Protein AF-A0A7J2PUK4-F1 (afdb_monomer)

Solvent-accessible surface area (backbone atoms only — not comparable to full-atom values): 14453 Å² total; per-residue (Å²): 102,68,70,44,42,64,64,21,44,58,53,43,27,75,61,63,34,55,72,55,39,51,55,52,52,52,50,36,51,52,27,45,72,55,28,40,71,88,51,31,79,62,49,53,57,46,55,35,49,49,49,34,56,50,41,76,60,46,87,86,53,55,51,68,40,54,50,39,31,51,51,44,52,31,50,52,34,53,15,42,47,73,45,69,88,52,57,72,65,60,50,26,50,50,38,21,60,65,47,75,65,76,25,57,44,73,66,48,44,50,53,58,54,36,53,34,12,69,70,71,52,70,89,80,82,60,94,33,44,66,47,51,51,32,73,76,52,44,90,66,72,79,75,68,76,67,44,75,45,49,49,28,40,55,54,19,30,59,49,39,22,77,71,67,33,61,67,56,22,51,52,51,44,51,51,40,54,56,25,58,74,48,30,24,77,67,44,34,71,61,50,53,58,48,54,27,52,48,47,30,54,55,38,72,42,56,89,81,47,56,65,69,58,52,52,53,40,62,59,51,49,36,63,54,35,55,66,44,32,64,60,84,89,48,42,58,69,58,49,17,53,51,41,20,64,76,47,76,66,75,27,71,36,68,64,48,47,49,31,45,74,62,70,63,50,83,127

Secondary structure (DSSP, 8-state):
-HHHHHHHHHHHHHHH-HHHHHHHHHHHHHHHHHS-HHHHHHHHHHHHHHHHHHTTTGGGS-HHHHHHHHHHHHHHHHHGGGGGG--HHHHHHHHHHHTTTS--SHHHHHHHHHHHHHTT-------SHHHHHHHHH----------HHHHHHHHHHHHHHHHH-HHHHHHHHHHHHHHHHTS-HHHHHHHHHHHHHHHHHHHH-TTTS-HHHHHHHHHHHHHHHHHTS--TT--HHHHHHHHHHHTTTS--SHHHHHHHHHT-S--

Foldseek 3Di:
DVVLLVQLLVLLCVAQNDVLSVVLSVLLVVLLVLAPPQCNVPCVVLLSVVSSVVSVVCPPPHNQLVVLLSVLSSVLSNQRNQCNPPHQCRVQVVQCVLAVNQGRHSSSLSVQSSVCSNVVNHDDDDPHNVSSSCSRRNPPPPPPPCDPLNVLLVLLLVLLCVLVHNVVSVVLSVLLVVLLVLAAPLCNVVCSVPVSVVSSVLSVCPVVDHSVLSVLLSVQSNVLSVVRSPPPPDHQCRVQVVCCVVVVNLGRGSVCVSCVSSVNNDD

Mean predicted aligned error: 14.96 Å

Sequence (267 aa):
MEVFLKRAERPFKAKIGEAKTQSTFDNIRKATNEIPAKFRRTIGSEIPRYLFTFSQEIDSLSPEIIEGVLDHILIFAESLKDLLNKDRNQVSQLLTKRSDNKVRSLSDLLNFFVEKAKNQDFLKNPGSFENLLTYLFGDKTEIHQLTEVELFIKRAEKNFSQIYGEVKSREYSENIKKALSGVDPNLQDYINSEIPKYLFTLSQNVENLSNDTIERRTINIIPFLRAISNVDGKNKEEINQIIIKRSENKLFNLIDLFNAFLGDAKE

Radius of gyration: 26.92 Å; Cα contacts (8 Å, |Δi|>4): 267; chains: 1; bounding box: 63×32×75 Å

Structure (mmCIF, N/CA/C/O backbone):
data_AF-A0A7J2PUK4-F1
#
_entry.id   AF-A0A7J2PUK4-F1
#
loop_
_atom_site.group_PDB
_atom_site.id
_atom_site.type_symbol
_atom_site.label_atom_id
_atom_site.label_alt_id
_atom_site.label_comp_id
_atom_site.label_asym_id
_atom_site.label_entity_id
_atom_site.label_seq_id
_atom_site.pdbx_PDB_ins_code
_atom_site.Cartn_x
_atom_site.Cartn_y
_atom_site.Cartn_z
_atom_site.occupancy
_atom_site.B_iso_or_equiv
_atom_site.auth_seq_id
_atom_site.auth_comp_id
_atom_site.auth_asym_id
_atom_site.auth_atom_id
_atom_site.pdbx_PDB_model_num
ATOM 1 N N . MET A 1 1 ? -8.444 16.817 23.389 1.00 55.34 1 MET A N 1
ATOM 2 C CA . MET A 1 1 ? -8.210 15.386 23.678 1.00 55.34 1 MET A CA 1
ATOM 3 C C . MET A 1 1 ? -8.681 15.034 25.089 1.00 55.34 1 MET A C 1
ATOM 5 O O . MET A 1 1 ? -9.632 14.277 25.208 1.00 55.34 1 MET A O 1
ATOM 9 N N . GLU A 1 2 ? -8.126 15.649 26.141 1.00 56.25 2 GLU A N 1
ATOM 10 C CA . GLU A 1 2 ? -8.485 15.328 27.539 1.00 56.25 2 GLU A CA 1
ATOM 11 C C . GLU A 1 2 ? -9.945 15.603 27.928 1.00 56.25 2 GLU A C 1
ATOM 13 O O . GLU A 1 2 ? -10.537 14.806 28.645 1.00 56.25 2 GLU A O 1
ATOM 18 N N . VAL A 1 3 ? -10.552 16.698 27.452 1.00 59.66 3 VAL A N 1
ATOM 19 C CA . VAL A 1 3 ? -11.927 17.069 27.850 1.00 59.66 3 VAL A CA 1
ATOM 20 C C . VAL A 1 3 ? -12.972 16.071 27.334 1.00 59.66 3 VAL A C 1
ATOM 22 O O . VAL A 1 3 ? -13.910 15.746 28.057 1.00 59.66 3 VAL A O 1
ATOM 25 N N . PHE A 1 4 ? -12.801 15.554 26.112 1.00 57.78 4 PHE A N 1
ATOM 26 C CA . PHE A 1 4 ? -13.709 14.556 25.533 1.00 57.78 4 PHE A CA 1
ATOM 27 C C . PHE A 1 4 ? -13.567 13.195 26.219 1.00 57.78 4 PHE A C 1
ATOM 29 O O . PHE A 1 4 ? -14.577 12.589 26.557 1.00 57.78 4 PHE A O 1
ATOM 36 N N . LEU A 1 5 ? -12.333 12.767 26.515 1.00 62.56 5 LEU A N 1
ATOM 37 C CA . LEU A 1 5 ? -12.078 11.518 27.241 1.00 62.56 5 LEU A CA 1
ATOM 38 C C . LEU A 1 5 ? -12.634 11.570 28.671 1.00 62.56 5 LEU A C 1
ATOM 40 O O . LEU A 1 5 ? -13.394 10.688 29.050 1.00 62.56 5 LEU A O 1
ATOM 44 N N . LYS A 1 6 ? -12.373 12.650 29.424 1.00 66.31 6 LYS A N 1
ATOM 45 C CA . LYS A 1 6 ? -12.898 12.810 30.794 1.00 66.31 6 LYS A CA 1
ATOM 46 C C . LYS A 1 6 ? -14.428 12.815 30.855 1.00 66.31 6 LYS A C 1
ATOM 48 O O . LYS A 1 6 ? -15.003 12.322 31.819 1.00 66.31 6 LYS A O 1
ATOM 53 N N . ARG A 1 7 ? -15.101 13.383 29.846 1.00 67.56 7 ARG A N 1
ATOM 54 C CA . ARG A 1 7 ? -16.574 13.368 29.764 1.00 67.56 7 ARG A CA 1
ATOM 55 C C . ARG A 1 7 ? -17.121 11.997 29.371 1.00 67.56 7 ARG A C 1
ATOM 57 O O . ARG A 1 7 ? -18.183 11.627 29.860 1.00 67.56 7 ARG A O 1
ATOM 64 N N . ALA A 1 8 ? -16.396 11.260 28.532 1.00 74.38 8 ALA A N 1
ATOM 65 C CA . ALA A 1 8 ? -16.773 9.919 28.105 1.00 74.38 8 ALA A CA 1
ATOM 66 C C . ALA A 1 8 ? -16.649 8.883 29.234 1.00 74.38 8 ALA A C 1
ATOM 68 O O . ALA A 1 8 ? -17.452 7.963 29.289 1.00 74.38 8 ALA A O 1
ATOM 69 N N . GLU A 1 9 ? -15.691 9.039 30.158 1.00 81.19 9 GLU A N 1
ATOM 70 C CA . GLU A 1 9 ? -15.398 8.049 31.210 1.00 81.19 9 GLU A CA 1
ATOM 71 C C . GLU A 1 9 ? -16.583 7.740 32.135 1.00 81.19 9 GLU A C 1
ATOM 73 O O . GLU A 1 9 ? -16.743 6.595 32.547 1.00 81.19 9 GLU A O 1
ATOM 78 N N . ARG A 1 10 ? -17.422 8.725 32.480 1.00 85.38 10 ARG A N 1
ATOM 79 C CA . ARG A 1 10 ? -18.484 8.541 33.487 1.00 85.38 10 ARG A CA 1
ATOM 80 C C . ARG A 1 10 ? -19.486 7.433 33.105 1.00 85.38 10 ARG A C 1
ATOM 82 O O . ARG A 1 10 ? -19.715 6.568 33.951 1.00 85.38 10 ARG A O 1
ATOM 89 N N . PRO A 1 11 ? -20.048 7.414 31.881 1.00 88.44 11 PRO A N 1
ATOM 90 C CA . PRO A 1 11 ? -20.840 6.285 31.398 1.00 88.44 11 PRO A CA 1
ATOM 91 C C . PRO A 1 11 ? -20.122 4.930 31.518 1.00 88.44 11 PRO A C 1
ATOM 93 O O . PRO A 1 11 ? -20.696 3.979 32.045 1.00 88.44 11 PRO A O 1
ATOM 96 N N . PHE A 1 12 ? -18.854 4.830 31.101 1.00 91.62 12 PHE A N 1
ATOM 97 C CA . PHE A 1 12 ? -18.106 3.567 31.183 1.00 91.62 12 PHE A CA 1
ATOM 98 C C . PHE A 1 12 ? -17.903 3.114 32.633 1.00 91.62 12 PHE A C 1
ATOM 100 O O . PHE A 1 12 ? -18.182 1.960 32.952 1.00 91.62 12 PHE A O 1
ATOM 107 N N . LYS A 1 13 ? -17.531 4.028 33.541 1.00 91.25 13 LYS A N 1
ATOM 108 C CA . LYS A 1 13 ? -17.364 3.722 34.973 1.00 91.25 13 LYS A CA 1
ATOM 109 C C . LYS A 1 13 ? -18.627 3.113 35.579 1.00 91.25 13 LYS A C 1
ATOM 111 O O . LYS A 1 13 ? -18.525 2.192 36.384 1.00 91.25 13 LYS A O 1
ATOM 116 N N . ALA A 1 14 ? -19.799 3.605 35.179 1.00 88.62 14 ALA A N 1
ATOM 117 C CA . ALA A 1 14 ? -21.080 3.087 35.648 1.00 88.62 14 ALA A CA 1
ATOM 118 C C . ALA A 1 14 ? -21.393 1.676 35.117 1.00 88.62 14 ALA A C 1
ATOM 120 O O . ALA A 1 14 ? -22.065 0.909 35.801 1.00 88.62 14 ALA A O 1
ATOM 121 N N . LYS A 1 15 ? -20.914 1.331 33.916 1.00 91.56 15 LYS A N 1
ATOM 122 C CA . LYS A 1 15 ? -21.232 0.066 33.236 1.00 91.56 15 LYS A CA 1
ATOM 123 C C . LYS A 1 15 ? -20.239 -1.062 33.504 1.00 91.56 15 LYS A C 1
ATOM 125 O O . LYS A 1 15 ? -20.663 -2.196 33.687 1.00 91.56 15 LYS A O 1
ATOM 130 N N . ILE A 1 16 ? -18.942 -0.758 33.513 1.00 90.69 16 ILE A N 1
ATOM 131 C CA . ILE A 1 16 ? -17.859 -1.759 33.590 1.00 90.69 16 ILE A CA 1
ATOM 132 C C . ILE A 1 16 ? -16.952 -1.563 34.817 1.00 90.69 16 ILE A C 1
ATOM 134 O O . ILE A 1 16 ? -15.952 -2.259 34.987 1.00 90.69 16 ILE A O 1
ATOM 138 N N . GLY A 1 17 ? -17.295 -0.609 35.687 1.00 91.81 17 GLY A N 1
ATOM 139 C CA . GLY A 1 17 ? -16.567 -0.308 36.917 1.00 91.81 17 GLY A CA 1
ATOM 140 C C . GLY A 1 17 ? -15.424 0.694 36.738 1.00 91.81 17 GLY A C 1
ATOM 141 O O . GLY A 1 17 ? -14.829 0.847 35.667 1.00 91.81 17 GLY A O 1
ATOM 142 N N . GLU A 1 18 ? -15.101 1.396 37.826 1.00 89.94 18 GLU A N 1
ATOM 143 C CA . GLU A 1 18 ? -14.130 2.494 37.822 1.00 89.94 18 GLU A CA 1
ATOM 144 C C . GLU A 1 18 ? -12.699 2.037 37.531 1.00 89.94 18 GLU A C 1
ATOM 146 O O . GLU A 1 18 ? -12.073 2.554 36.606 1.00 89.94 18 GLU A O 1
ATOM 151 N N . ALA A 1 19 ? -12.203 1.038 38.269 1.00 90.31 19 ALA A N 1
ATOM 152 C CA . ALA A 1 19 ? -10.831 0.553 38.127 1.00 90.31 19 ALA A CA 1
ATOM 153 C C . ALA A 1 19 ? -10.533 0.069 36.697 1.00 90.31 19 ALA A C 1
ATOM 155 O O . ALA A 1 19 ? -9.495 0.401 36.120 1.00 90.31 19 ALA A O 1
ATOM 156 N N . LYS A 1 20 ? -11.477 -0.668 36.100 1.00 90.31 20 LYS A N 1
ATOM 157 C CA . LYS A 1 20 ? -11.341 -1.213 34.747 1.00 90.31 20 LYS A CA 1
ATOM 158 C C . LYS A 1 20 ? -11.410 -0.125 33.683 1.00 90.31 20 LYS A C 1
ATOM 160 O O . LYS A 1 20 ? -10.562 -0.094 32.791 1.00 90.31 20 LYS A O 1
ATOM 165 N N . THR A 1 21 ? -12.357 0.807 33.814 1.00 91.44 21 THR A N 1
ATOM 166 C CA . THR A 1 21 ? -12.452 1.971 32.921 1.00 91.44 21 THR A CA 1
ATOM 167 C C . THR A 1 21 ? -11.146 2.755 32.922 1.00 91.44 21 THR A C 1
ATOM 169 O O . THR A 1 21 ? -10.600 3.043 31.861 1.00 91.44 21 THR A O 1
ATOM 172 N N . GLN A 1 22 ? -10.617 3.059 34.108 1.00 89.50 22 GLN A N 1
ATOM 173 C CA . GLN A 1 22 ? -9.426 3.886 34.243 1.00 89.50 22 GLN A CA 1
ATOM 174 C C . GLN A 1 22 ? -8.188 3.208 33.649 1.00 89.50 22 GLN A C 1
ATOM 176 O O . GLN A 1 22 ? -7.509 3.809 32.821 1.00 89.50 22 GLN A O 1
ATOM 181 N N . SER A 1 23 ? -7.964 1.929 33.970 1.00 92.44 23 SER A N 1
ATOM 182 C CA . SER A 1 23 ? -6.867 1.154 33.379 1.00 92.44 23 SER A CA 1
ATOM 183 C C . SER A 1 23 ? -6.955 1.100 31.849 1.00 92.44 23 SER A C 1
ATOM 185 O O . SER A 1 23 ? -5.956 1.321 31.164 1.00 92.44 23 SER A O 1
ATOM 187 N N . THR A 1 24 ? -8.151 0.874 31.300 1.00 90.94 24 THR A N 1
ATOM 188 C CA . THR A 1 24 ? -8.351 0.766 29.848 1.00 90.94 24 THR A CA 1
ATOM 189 C C . THR A 1 24 ? -8.126 2.106 29.144 1.00 90.94 24 THR A C 1
ATOM 191 O O . THR A 1 24 ? -7.433 2.172 28.129 1.00 90.94 24 THR A O 1
ATOM 194 N N . PHE A 1 25 ? -8.648 3.201 29.701 1.00 91.62 25 PHE A N 1
ATOM 195 C CA . PHE A 1 25 ? -8.464 4.546 29.148 1.00 91.62 25 PHE A CA 1
ATOM 196 C C . PHE A 1 25 ? -7.004 5.004 29.206 1.00 91.62 25 PHE A C 1
ATOM 198 O O . PHE A 1 25 ? -6.525 5.638 28.260 1.00 91.62 25 PHE A O 1
ATOM 205 N N . ASP A 1 26 ? -6.280 4.671 30.275 1.00 91.56 26 ASP A N 1
ATOM 206 C CA . ASP A 1 26 ? -4.853 4.970 30.387 1.00 91.56 26 ASP A CA 1
ATOM 207 C C . ASP A 1 26 ? -4.033 4.193 29.345 1.00 91.56 26 ASP A C 1
ATOM 209 O O . ASP A 1 26 ? -3.168 4.781 28.688 1.00 91.56 26 ASP A O 1
ATOM 213 N N . ASN A 1 27 ? -4.368 2.921 29.101 1.00 92.88 27 ASN A N 1
ATOM 214 C CA . ASN A 1 27 ? -3.750 2.120 28.041 1.00 92.88 27 ASN A CA 1
ATOM 215 C C . ASN A 1 27 ? -4.027 2.705 26.648 1.00 92.88 27 ASN A C 1
ATOM 217 O O . ASN A 1 27 ? -3.092 2.900 25.870 1.00 92.88 27 ASN A O 1
ATOM 221 N N . ILE A 1 28 ? -5.276 3.081 26.348 1.00 91.94 28 ILE A N 1
ATOM 222 C CA . ILE A 1 28 ? -5.636 3.718 25.069 1.00 91.94 28 ILE A CA 1
ATOM 223 C C . ILE A 1 28 ? -4.875 5.037 24.891 1.00 91.94 28 ILE A C 1
ATOM 225 O O . ILE A 1 28 ? -4.367 5.328 23.803 1.00 91.94 28 ILE A O 1
ATOM 229 N N . ARG A 1 29 ? -4.756 5.845 25.953 1.00 89.94 29 ARG A N 1
ATOM 230 C CA . ARG A 1 29 ? -4.007 7.109 25.921 1.00 89.94 29 ARG A CA 1
ATOM 231 C C . ARG A 1 29 ? -2.528 6.861 25.632 1.00 89.94 29 ARG A C 1
ATOM 233 O O . ARG A 1 29 ? -1.954 7.555 24.791 1.00 89.94 29 ARG A O 1
ATOM 240 N N . LYS A 1 30 ? -1.926 5.869 26.292 1.00 91.50 30 LYS A N 1
ATOM 241 C CA . LYS A 1 30 ? -0.536 5.465 26.061 1.00 91.50 30 LYS A CA 1
ATOM 242 C C . LYS A 1 30 ? -0.328 5.010 24.614 1.00 91.50 30 LYS A C 1
ATOM 244 O O . LYS A 1 30 ? 0.511 5.588 23.931 1.00 91.50 30 LYS A O 1
ATOM 249 N N . ALA A 1 31 ? -1.150 4.090 24.114 1.00 91.25 31 ALA A N 1
ATOM 250 C CA . ALA A 1 31 ? -1.074 3.601 22.738 1.00 91.25 31 ALA A CA 1
ATOM 251 C C . ALA A 1 31 ? -1.247 4.734 21.709 1.00 91.25 31 ALA A C 1
ATOM 253 O O . ALA A 1 31 ? -0.474 4.858 20.762 1.00 91.25 31 ALA A O 1
ATOM 254 N N . THR A 1 32 ? -2.190 5.653 21.940 1.00 90.56 32 THR A N 1
ATOM 255 C CA . THR A 1 32 ? -2.397 6.831 21.076 1.00 90.56 32 THR A CA 1
ATOM 256 C C . THR A 1 32 ? -1.159 7.741 21.030 1.00 90.56 32 THR A C 1
ATOM 258 O O . THR A 1 32 ? -0.833 8.321 19.988 1.00 90.56 32 THR A O 1
ATOM 261 N N . ASN A 1 33 ? -0.430 7.843 22.146 1.00 89.69 33 ASN A N 1
ATOM 262 C CA . ASN A 1 33 ? 0.829 8.581 22.249 1.00 89.69 33 ASN A CA 1
ATOM 263 C C . ASN A 1 33 ? 2.032 7.858 21.626 1.00 89.69 33 ASN A C 1
ATOM 265 O O . ASN A 1 33 ? 3.083 8.482 21.480 1.00 89.69 33 ASN A O 1
ATOM 269 N N . GLU A 1 34 ? 1.895 6.600 21.218 1.00 90.56 34 GLU A N 1
ATOM 270 C CA . GLU A 1 34 ? 2.919 5.839 20.490 1.00 90.56 34 GLU A CA 1
ATOM 271 C C . GLU A 1 34 ? 2.694 5.888 18.966 1.00 90.56 34 GLU A C 1
ATOM 273 O O . GLU A 1 34 ? 3.616 5.637 18.192 1.00 90.56 34 GLU A O 1
ATOM 278 N N . ILE A 1 35 ? 1.512 6.323 18.506 1.00 91.31 35 ILE A N 1
ATOM 279 C CA . ILE A 1 35 ? 1.201 6.479 17.074 1.00 91.31 35 ILE A CA 1
ATOM 280 C C . ILE A 1 35 ? 2.191 7.457 16.413 1.00 91.31 35 ILE A C 1
ATOM 282 O O . ILE A 1 35 ? 2.350 8.581 16.917 1.00 91.31 35 ILE A O 1
ATOM 286 N N . PRO A 1 36 ? 2.786 7.124 15.246 1.00 89.88 36 PRO A N 1
ATOM 287 C CA . PRO A 1 36 ? 3.681 8.027 14.528 1.00 89.88 36 PRO A CA 1
ATOM 288 C C . PRO A 1 36 ? 3.035 9.393 14.251 1.00 89.88 36 PRO A C 1
ATOM 290 O O . PRO A 1 36 ? 1.869 9.482 13.852 1.00 89.88 36 PRO A O 1
ATOM 293 N N . ALA A 1 37 ? 3.799 10.480 14.409 1.00 87.88 37 ALA A N 1
ATOM 294 C CA . ALA A 1 37 ? 3.281 11.856 14.379 1.00 87.88 37 ALA A CA 1
ATOM 295 C C . ALA A 1 37 ? 2.451 12.188 13.120 1.00 87.88 37 ALA A C 1
ATOM 297 O O . ALA A 1 37 ? 1.428 12.876 13.197 1.00 87.88 37 ALA A O 1
ATOM 298 N N . LYS A 1 38 ? 2.851 11.643 11.962 1.00 85.94 38 LYS A N 1
ATOM 299 C CA . LYS A 1 38 ? 2.139 11.782 10.681 1.00 85.94 38 LYS A CA 1
ATOM 300 C C . LYS A 1 38 ? 0.712 11.228 10.711 1.00 85.94 38 LYS A C 1
ATOM 302 O O . LYS A 1 38 ? -0.147 11.794 10.040 1.00 85.94 38 LYS A O 1
ATOM 307 N N . PHE A 1 39 ? 0.422 10.198 11.500 1.00 87.50 39 PHE A N 1
ATOM 308 C CA . PHE A 1 39 ? -0.925 9.633 11.646 1.00 87.50 39 PHE A CA 1
ATOM 309 C C . PHE A 1 39 ? -1.658 10.191 12.864 1.00 87.50 39 PHE A C 1
ATOM 311 O O . PHE A 1 39 ? -2.871 10.381 12.807 1.00 87.50 39 PHE A O 1
ATOM 318 N N . ARG A 1 40 ? -0.929 10.560 13.927 1.00 84.81 40 ARG A N 1
ATOM 319 C CA . ARG A 1 40 ? -1.509 11.144 15.147 1.00 84.81 40 ARG A CA 1
ATOM 320 C C . ARG A 1 40 ? -2.295 12.428 14.881 1.00 84.81 40 ARG A C 1
ATOM 322 O O . ARG A 1 40 ? -3.329 12.636 15.500 1.00 84.81 40 ARG A O 1
ATOM 329 N N . ARG A 1 41 ? -1.860 13.258 13.924 1.00 78.00 41 ARG A N 1
ATOM 330 C CA . ARG A 1 41 ? -2.612 14.459 13.503 1.00 78.00 41 ARG A CA 1
ATOM 331 C C . ARG A 1 41 ? -4.017 14.150 12.972 1.00 78.00 41 ARG A C 1
ATOM 333 O O . ARG A 1 41 ? -4.860 15.033 13.001 1.00 78.00 41 ARG A O 1
ATOM 340 N N . THR A 1 42 ? -4.236 12.941 12.461 1.00 78.38 42 THR A N 1
ATOM 341 C CA . THR A 1 42 ? -5.521 12.512 11.899 1.00 78.38 42 THR A CA 1
ATOM 342 C C . THR A 1 42 ? -6.292 11.683 12.921 1.00 78.38 42 THR A C 1
ATOM 344 O O . THR A 1 42 ? -7.396 12.038 13.298 1.00 78.38 42 THR A O 1
ATOM 347 N N . ILE A 1 43 ? -5.687 10.608 13.431 1.00 84.56 43 ILE A N 1
ATOM 348 C CA . ILE A 1 43 ? -6.361 9.629 14.297 1.00 84.56 43 ILE A CA 1
ATOM 349 C C . ILE A 1 43 ? -6.371 10.007 15.775 1.00 84.56 43 ILE A C 1
ATOM 351 O O . ILE A 1 43 ? -7.260 9.585 16.512 1.00 84.56 43 ILE A O 1
ATOM 355 N N . GLY A 1 44 ? -5.440 10.853 16.216 1.00 76.50 44 GLY A N 1
ATOM 356 C CA . GLY A 1 44 ? -5.339 11.245 17.620 1.00 76.50 44 GLY A CA 1
ATOM 357 C C . GLY A 1 44 ? -6.573 11.987 18.139 1.00 76.50 44 GLY A C 1
ATOM 358 O O . GLY A 1 44 ? -6.851 11.932 19.332 1.00 76.50 44 GLY A O 1
ATOM 359 N N . SER A 1 45 ? -7.333 12.663 17.272 1.00 82.62 45 SER A N 1
ATOM 360 C CA . SER A 1 45 ? -8.624 13.273 17.625 1.00 82.62 45 SER A CA 1
ATOM 361 C C . SER A 1 45 ? -9.822 12.353 17.396 1.00 82.62 45 SER A C 1
ATOM 363 O O . SER A 1 45 ? -10.828 12.511 18.085 1.00 82.62 45 SER A O 1
ATOM 365 N N . GLU A 1 46 ? -9.719 11.396 16.474 1.00 87.12 46 GLU A N 1
ATOM 366 C CA . GLU A 1 46 ? -10.819 10.498 16.102 1.00 87.12 46 GLU A CA 1
ATOM 367 C C . GLU A 1 46 ? -11.098 9.454 17.183 1.00 87.12 46 GLU A C 1
ATOM 369 O O . GLU A 1 46 ? -12.256 9.256 17.532 1.00 87.12 46 GLU A O 1
ATOM 374 N N . ILE A 1 47 ? -10.066 8.865 17.801 1.00 90.62 47 ILE A N 1
ATOM 375 C CA . ILE A 1 47 ? -10.250 7.902 18.904 1.00 90.62 47 ILE A CA 1
ATOM 376 C C . ILE A 1 47 ? -11.026 8.533 20.085 1.00 90.62 47 ILE A C 1
ATOM 378 O O . ILE A 1 47 ? -12.061 7.992 20.478 1.00 90.62 47 ILE A O 1
ATOM 382 N N . PRO A 1 48 ? -10.619 9.698 20.636 1.00 87.00 48 PRO A N 1
ATOM 383 C CA . PRO A 1 48 ? -11.397 10.394 21.664 1.00 87.00 48 PRO A CA 1
ATOM 384 C C . PRO A 1 48 ? -12.818 10.757 21.237 1.00 87.00 48 PRO A C 1
ATOM 386 O O . PRO A 1 48 ? -13.733 10.710 22.057 1.00 87.00 48 PRO A O 1
ATOM 389 N N . ARG A 1 49 ? -12.998 11.165 19.974 1.00 87.75 49 ARG A N 1
ATOM 390 C CA . ARG A 1 49 ? -14.309 11.538 19.438 1.00 87.75 49 ARG A CA 1
ATOM 391 C C . ARG A 1 49 ? -15.228 10.323 19.381 1.00 87.75 49 ARG A C 1
ATOM 393 O O . ARG A 1 49 ? -16.360 10.417 19.838 1.00 87.75 49 ARG A O 1
ATOM 400 N N . TYR A 1 50 ? -14.712 9.195 18.901 1.00 89.88 50 TYR A N 1
ATOM 401 C CA . TYR A 1 50 ? -15.423 7.926 18.880 1.00 89.88 50 TYR A CA 1
ATOM 402 C C . TYR A 1 50 ? -15.832 7.500 20.291 1.00 89.88 50 TYR A C 1
ATOM 404 O O . TYR A 1 50 ? -17.005 7.241 20.527 1.00 89.88 50 TYR A O 1
ATOM 412 N N . LEU A 1 51 ? -14.892 7.492 21.245 1.00 90.69 51 LEU A N 1
ATOM 413 C CA . LEU A 1 51 ? -15.170 7.124 22.638 1.00 90.69 51 LEU A CA 1
ATOM 414 C C . LEU A 1 51 ? -16.268 7.991 23.258 1.00 90.69 51 LEU A C 1
ATOM 416 O O . LEU A 1 51 ? -17.124 7.474 23.968 1.00 90.69 51 LEU A O 1
ATOM 420 N N . PHE A 1 52 ? -16.266 9.295 22.971 1.00 89.25 52 PHE A N 1
ATOM 421 C CA . PHE A 1 52 ? -17.311 10.205 23.433 1.00 89.25 52 PHE A CA 1
ATOM 422 C C . PHE A 1 52 ? -18.673 9.913 22.799 1.00 89.25 52 PHE A C 1
ATOM 424 O O . PHE A 1 52 ? -19.669 9.886 23.513 1.00 89.25 52 PHE A O 1
ATOM 431 N N . THR A 1 53 ? -18.733 9.689 21.484 1.00 89.31 53 THR A N 1
ATOM 432 C CA . THR A 1 53 ? -19.981 9.315 20.804 1.00 89.31 53 THR A CA 1
ATOM 433 C C . THR A 1 53 ? -20.508 7.984 21.327 1.00 89.31 53 THR A C 1
ATOM 435 O O . THR A 1 53 ? -21.662 7.905 21.731 1.00 89.31 53 THR A O 1
ATOM 438 N N . PHE A 1 54 ? -19.648 6.969 21.413 1.00 90.62 54 PHE A N 1
ATOM 439 C CA . PHE A 1 54 ? -20.023 5.653 21.911 1.00 90.62 54 PHE A CA 1
ATOM 440 C C . PHE A 1 54 ? -20.546 5.727 23.349 1.00 90.62 54 PHE A C 1
ATOM 442 O O . PHE A 1 54 ? -21.570 5.123 23.649 1.00 90.62 54 PHE A O 1
ATOM 449 N N . SER A 1 55 ? -19.933 6.551 24.213 1.00 89.62 55 SER A N 1
ATOM 450 C CA . SER A 1 55 ? -20.394 6.759 25.595 1.00 89.62 55 SER A CA 1
ATOM 451 C C . SER A 1 55 ? -21.832 7.276 25.708 1.00 89.62 55 SER A C 1
ATOM 453 O O . SER A 1 55 ? -22.406 7.173 26.786 1.00 89.62 55 SER A O 1
ATOM 455 N N . GLN A 1 56 ? -22.394 7.883 24.656 1.00 89.06 56 GLN A N 1
ATOM 456 C CA . GLN A 1 56 ? -23.789 8.346 24.648 1.00 89.06 56 GLN A CA 1
ATOM 457 C C . GLN A 1 56 ? -24.781 7.220 24.319 1.00 89.06 56 GLN A C 1
ATOM 459 O O . GLN A 1 56 ? -25.975 7.375 24.547 1.00 89.06 56 GLN A O 1
ATOM 464 N N . GLU A 1 57 ? -24.301 6.096 23.784 1.00 88.88 57 GLU A N 1
ATOM 465 C CA . GLU A 1 57 ? -25.122 4.988 23.279 1.00 88.88 57 GLU A CA 1
ATOM 466 C C . GLU A 1 57 ? -24.985 3.712 24.134 1.00 88.88 57 GLU A C 1
ATOM 468 O O . GLU A 1 57 ? -25.768 2.770 23.985 1.00 88.88 57 GLU A O 1
ATOM 473 N N . ILE A 1 58 ? -24.023 3.672 25.069 1.00 90.62 58 ILE A N 1
ATOM 474 C CA . ILE A 1 58 ? -23.695 2.461 25.840 1.00 90.62 58 ILE A CA 1
ATOM 475 C C . ILE A 1 58 ? -24.770 2.012 26.838 1.00 90.62 58 ILE A C 1
ATOM 477 O O . ILE A 1 58 ? -24.682 0.904 27.367 1.00 90.62 58 ILE A O 1
ATOM 481 N N . ASP A 1 59 ? -25.779 2.834 27.130 1.00 86.25 59 ASP A N 1
ATOM 482 C CA . ASP A 1 59 ? -26.792 2.505 28.140 1.00 86.25 59 ASP A CA 1
ATOM 483 C C . ASP A 1 59 ? -27.592 1.245 27.793 1.00 86.25 59 ASP A C 1
ATOM 485 O O . ASP A 1 59 ? -27.976 0.495 28.693 1.00 86.25 59 ASP A O 1
ATOM 489 N N . SER A 1 60 ? -27.767 0.977 26.500 1.00 86.19 60 SER A N 1
ATOM 490 C CA . SER A 1 60 ? -28.470 -0.200 25.978 1.00 86.19 60 SER A CA 1
ATOM 491 C C . SER A 1 60 ? -27.584 -1.441 25.809 1.00 86.19 60 SER A C 1
ATOM 493 O O . SER A 1 60 ? -28.092 -2.516 25.496 1.00 86.19 60 SER A O 1
ATOM 495 N N . LEU A 1 61 ? -26.270 -1.313 26.017 1.00 89.88 61 LEU A N 1
ATOM 496 C CA . LEU A 1 61 ? -25.298 -2.365 25.733 1.00 89.88 61 LEU A CA 1
ATOM 497 C C . LEU A 1 61 ? -24.920 -3.145 26.995 1.00 89.88 61 LEU A C 1
ATOM 499 O O . LEU A 1 61 ? -24.926 -2.612 28.112 1.00 89.88 61 LEU A O 1
ATOM 503 N N . SER A 1 62 ? -24.573 -4.419 26.802 1.00 91.62 62 SER A N 1
ATOM 504 C CA . SER A 1 62 ? -24.050 -5.255 27.879 1.00 91.62 62 SER A CA 1
ATOM 505 C C . SER A 1 62 ? -22.601 -4.866 28.214 1.00 91.62 62 SER A C 1
ATOM 507 O O . SER A 1 62 ? -21.882 -4.374 27.333 1.00 91.62 62 SER A O 1
ATOM 509 N N . PRO A 1 63 ? -22.144 -5.084 29.461 1.00 90.62 63 PRO A N 1
ATOM 510 C CA . PRO A 1 63 ? -20.754 -4.847 29.851 1.00 90.62 63 PRO A CA 1
ATOM 511 C C . PRO A 1 63 ? -19.747 -5.522 28.915 1.00 90.62 63 PRO A C 1
ATOM 513 O O . PRO A 1 63 ? -18.754 -4.906 28.547 1.00 90.62 63 PRO A O 1
ATOM 516 N N . GLU A 1 64 ? -20.036 -6.737 28.448 1.00 91.38 64 GLU A N 1
ATOM 517 C CA . GLU A 1 64 ? -19.159 -7.500 27.556 1.00 91.38 64 GLU A CA 1
ATOM 518 C C . GLU A 1 64 ? -18.954 -6.800 26.206 1.00 91.38 64 GLU A C 1
ATOM 520 O O . GLU A 1 64 ? -17.833 -6.744 25.704 1.00 91.38 64 GLU A O 1
ATOM 525 N N . ILE A 1 65 ? -20.013 -6.224 25.622 1.00 92.12 65 ILE A N 1
ATOM 526 C CA . ILE A 1 65 ? -19.913 -5.468 24.363 1.00 92.12 65 ILE A CA 1
ATOM 527 C C . ILE A 1 65 ? -19.100 -4.192 24.578 1.00 92.12 65 ILE A C 1
ATOM 529 O O . ILE A 1 65 ? -18.258 -3.840 23.752 1.00 92.12 65 ILE A O 1
ATOM 533 N N . ILE A 1 66 ? -19.346 -3.498 25.690 1.00 92.75 66 ILE A N 1
ATOM 534 C CA . ILE A 1 66 ? -18.645 -2.259 26.033 1.00 92.75 66 ILE A CA 1
ATOM 535 C C . ILE A 1 66 ? -17.145 -2.527 26.182 1.00 92.75 66 ILE A C 1
ATOM 537 O O . ILE A 1 66 ? -16.331 -1.814 25.598 1.00 92.75 66 ILE A O 1
ATOM 541 N N . GLU A 1 67 ? -16.785 -3.569 26.928 1.00 92.25 67 GLU A N 1
ATOM 542 C CA . GLU A 1 67 ? -15.401 -4.001 27.104 1.00 92.25 67 GLU A CA 1
ATOM 543 C C . GLU A 1 67 ? -14.768 -4.409 25.778 1.00 92.25 67 GLU A C 1
ATOM 545 O O . GLU A 1 67 ? -13.701 -3.907 25.438 1.00 92.25 67 GLU A O 1
ATOM 550 N N . GLY A 1 68 ? -15.460 -5.225 24.980 1.00 91.56 68 GLY A N 1
ATOM 551 C CA . GLY A 1 68 ? -14.967 -5.643 23.673 1.00 91.56 68 GLY A CA 1
ATOM 552 C C . GLY A 1 68 ? -14.689 -4.462 22.742 1.00 91.56 68 GLY A C 1
ATOM 553 O O . GLY A 1 68 ? -13.655 -4.435 22.078 1.00 91.56 68 GLY A O 1
ATOM 554 N N . VAL A 1 69 ? -15.556 -3.446 22.726 1.00 93.50 69 VAL A N 1
ATOM 555 C CA . VAL A 1 69 ? -15.327 -2.211 21.960 1.00 93.50 69 VAL A CA 1
ATOM 556 C C . VAL A 1 69 ? -14.082 -1.470 22.451 1.00 93.50 69 VAL A C 1
ATOM 558 O O . VAL A 1 69 ? -13.266 -1.047 21.630 1.00 93.50 69 VAL A O 1
ATOM 561 N N . LEU A 1 70 ? -13.904 -1.321 23.766 1.00 93.19 70 LEU A N 1
ATOM 562 C CA . LEU A 1 70 ? -12.722 -0.658 24.320 1.00 93.19 70 LEU A CA 1
ATOM 563 C C . LEU A 1 70 ? -11.432 -1.422 23.997 1.00 93.19 70 LEU A C 1
ATOM 565 O O . LEU A 1 70 ? -10.445 -0.798 23.602 1.00 93.19 70 LEU A O 1
ATOM 569 N N . ASP A 1 71 ? -11.462 -2.751 24.082 1.00 91.94 71 ASP A N 1
ATOM 570 C CA . ASP A 1 71 ? -10.340 -3.611 23.711 1.00 91.94 71 ASP A CA 1
ATOM 571 C C . ASP A 1 71 ? -9.992 -3.455 22.225 1.00 91.94 71 ASP A C 1
ATOM 573 O O . ASP A 1 71 ? -8.819 -3.340 21.878 1.00 91.94 71 ASP A O 1
ATOM 577 N N . HIS A 1 72 ? -10.989 -3.350 21.339 1.00 92.56 72 HIS A N 1
ATOM 578 C CA . HIS A 1 72 ? -10.752 -3.112 19.909 1.00 92.56 72 HIS A CA 1
ATOM 579 C C . HIS A 1 72 ? -10.153 -1.731 19.649 1.00 92.56 72 HIS A C 1
ATOM 581 O O . HIS A 1 72 ? -9.260 -1.583 18.818 1.00 92.56 72 HIS A O 1
ATOM 587 N N . ILE A 1 73 ? -10.586 -0.703 20.374 1.00 93.25 73 ILE A N 1
ATOM 588 C CA . ILE A 1 73 ? -9.987 0.631 20.254 1.00 93.25 73 ILE A CA 1
ATOM 589 C C . ILE A 1 73 ? -8.523 0.610 20.711 1.00 93.25 73 ILE A C 1
ATOM 591 O O . ILE A 1 73 ? -7.669 1.201 20.044 1.00 93.25 73 ILE A O 1
ATOM 595 N N . LEU A 1 74 ? -8.222 -0.080 21.816 1.00 92.44 74 LEU A N 1
ATOM 596 C CA . LEU A 1 74 ? -6.857 -0.243 22.314 1.00 92.44 74 LEU A CA 1
ATOM 597 C C . LEU A 1 74 ? -5.982 -0.972 21.294 1.00 92.44 74 LEU A C 1
ATOM 599 O O . LEU A 1 74 ? -4.960 -0.439 20.869 1.00 92.44 74 LEU A O 1
ATOM 603 N N . ILE A 1 75 ? -6.437 -2.138 20.846 1.00 92.50 75 ILE A N 1
ATOM 604 C CA . ILE A 1 75 ? -5.813 -2.940 19.795 1.00 92.50 75 ILE A CA 1
ATOM 605 C C . ILE A 1 75 ? -5.526 -2.098 18.553 1.00 92.50 75 ILE A C 1
ATOM 607 O O . ILE A 1 75 ? -4.428 -2.140 17.998 1.00 92.50 75 ILE A O 1
ATOM 611 N N . PHE A 1 76 ? -6.515 -1.328 18.101 1.00 93.62 76 PHE A N 1
ATOM 612 C CA . PHE A 1 76 ? -6.367 -0.490 16.928 1.00 93.62 76 PHE A CA 1
ATOM 613 C C . PHE A 1 76 ? -5.252 0.527 17.155 1.00 93.62 76 PHE A C 1
ATOM 615 O O . PHE A 1 76 ? -4.341 0.606 16.335 1.00 93.62 76 PHE A O 1
ATOM 622 N N . ALA A 1 77 ? -5.271 1.252 18.275 1.00 92.19 77 ALA A N 1
ATOM 623 C CA . ALA A 1 77 ? -4.245 2.237 18.603 1.00 92.19 77 ALA A CA 1
ATOM 624 C C . ALA A 1 77 ? -2.843 1.609 18.685 1.00 92.19 77 ALA A C 1
ATOM 626 O O . ALA A 1 77 ? -1.893 2.159 18.124 1.00 92.19 77 ALA A O 1
ATOM 627 N N . GLU A 1 78 ? -2.724 0.441 19.319 1.00 92.00 78 GLU A N 1
ATOM 628 C CA . GLU A 1 78 ? -1.481 -0.324 19.399 1.00 92.00 78 GLU A CA 1
ATOM 629 C C . GLU A 1 78 ? -1.030 -0.847 18.038 1.00 92.00 78 GLU A C 1
ATOM 631 O O . GLU A 1 78 ? 0.157 -0.932 17.785 1.00 92.00 78 GLU A O 1
ATOM 636 N N . SER A 1 79 ? -1.919 -1.160 17.107 1.00 91.75 79 SER A N 1
ATOM 637 C CA . SER A 1 79 ? -1.485 -1.627 15.787 1.00 91.75 79 SER A CA 1
ATOM 638 C C . SER A 1 79 ? -0.787 -0.526 14.967 1.00 91.75 79 SER A C 1
ATOM 640 O O . SER A 1 79 ? 0.045 -0.801 14.107 1.00 91.75 79 SER A O 1
ATOM 642 N N . LEU A 1 80 ? -1.070 0.754 15.241 1.00 92.50 80 LEU A N 1
ATOM 643 C CA . LEU A 1 80 ? -0.590 1.867 14.414 1.00 92.50 80 LEU A CA 1
ATOM 644 C C . LEU A 1 80 ? 0.890 2.232 14.622 1.00 92.50 80 LEU A C 1
ATOM 646 O O . LEU A 1 80 ? 1.434 2.983 13.804 1.00 92.50 80 LEU A O 1
ATOM 650 N N . LYS A 1 81 ? 1.563 1.720 15.664 1.00 89.38 81 LYS A N 1
ATOM 651 C CA . LYS A 1 81 ? 3.028 1.887 15.843 1.00 89.38 81 LYS A CA 1
ATOM 652 C C . LYS A 1 81 ? 3.818 1.287 14.675 1.00 89.38 81 LYS A C 1
ATOM 654 O O . LYS A 1 81 ? 4.837 1.856 14.282 1.00 89.38 81 LYS A O 1
ATOM 659 N N . ASP A 1 82 ? 3.290 0.248 14.032 1.00 87.75 82 ASP A N 1
ATOM 660 C CA . ASP A 1 82 ? 3.923 -0.428 12.890 1.00 87.75 82 ASP A CA 1
ATOM 661 C C . ASP A 1 82 ? 3.999 0.446 11.627 1.00 87.75 82 ASP A C 1
ATOM 663 O O . ASP A 1 82 ? 4.714 0.142 10.671 1.00 87.75 82 ASP A O 1
ATOM 667 N N . LEU A 1 83 ? 3.285 1.576 11.599 1.00 88.19 83 LEU A N 1
ATOM 668 C CA . LEU A 1 83 ? 3.229 2.466 10.441 1.00 88.19 83 LEU A CA 1
ATOM 669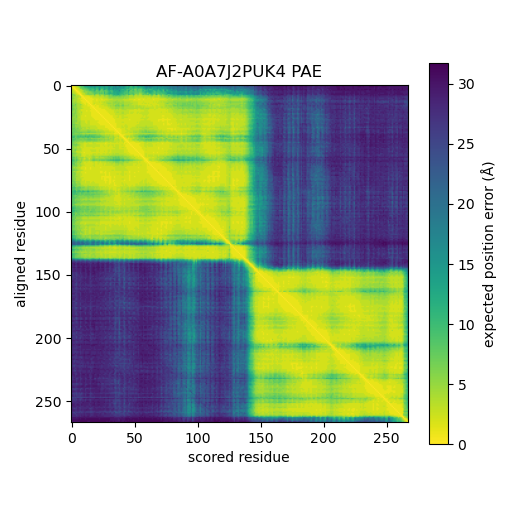 C C . LEU A 1 83 ? 4.408 3.449 10.359 1.00 88.19 83 LEU A C 1
ATOM 671 O O . LEU A 1 83 ? 4.397 4.353 9.519 1.00 88.19 83 LEU A O 1
ATOM 675 N N . LEU A 1 84 ? 5.436 3.302 11.204 1.00 83.56 84 LEU A N 1
ATOM 676 C CA . LEU A 1 84 ? 6.585 4.215 11.266 1.00 83.56 84 LEU A CA 1
ATOM 677 C C . LEU A 1 84 ? 7.208 4.472 9.883 1.00 83.56 84 LEU A C 1
ATOM 679 O O . LEU A 1 84 ? 7.478 5.623 9.533 1.00 83.56 84 LEU A O 1
ATOM 683 N N . ASN A 1 85 ? 7.317 3.430 9.057 1.00 81.19 85 ASN A N 1
ATOM 684 C CA . ASN A 1 85 ? 7.978 3.476 7.749 1.00 81.19 85 ASN A CA 1
ATOM 685 C C . ASN A 1 85 ? 7.027 3.727 6.564 1.00 81.19 85 ASN A C 1
ATOM 687 O O . ASN A 1 85 ? 7.480 3.733 5.427 1.00 81.19 85 ASN A O 1
ATOM 691 N N . LYS A 1 86 ? 5.723 3.948 6.798 1.00 82.69 86 LYS A N 1
ATOM 692 C CA . LYS A 1 86 ? 4.734 4.186 5.728 1.00 82.69 86 LYS A CA 1
ATOM 693 C C . LYS A 1 86 ? 4.206 5.615 5.741 1.00 82.69 86 LYS A C 1
ATOM 695 O O . LYS A 1 86 ? 3.978 6.180 6.809 1.00 82.69 86 LYS A O 1
ATOM 700 N N . ASP A 1 87 ? 4.011 6.234 4.587 1.00 83.81 87 ASP A N 1
ATOM 701 C CA . ASP A 1 87 ? 3.328 7.526 4.484 1.00 83.81 87 ASP A CA 1
ATOM 702 C C . ASP A 1 87 ? 1.792 7.376 4.432 1.00 83.81 87 ASP A C 1
ATOM 704 O O . ASP A 1 87 ? 1.238 6.274 4.418 1.00 83.81 87 ASP A O 1
ATOM 708 N N . ARG A 1 88 ? 1.075 8.507 4.444 1.00 82.38 88 ARG A N 1
ATOM 709 C CA . ARG A 1 88 ? -0.398 8.523 4.447 1.00 82.38 88 ARG A CA 1
ATOM 710 C C . ARG A 1 88 ? -1.012 7.954 3.169 1.00 82.38 88 ARG A C 1
ATOM 712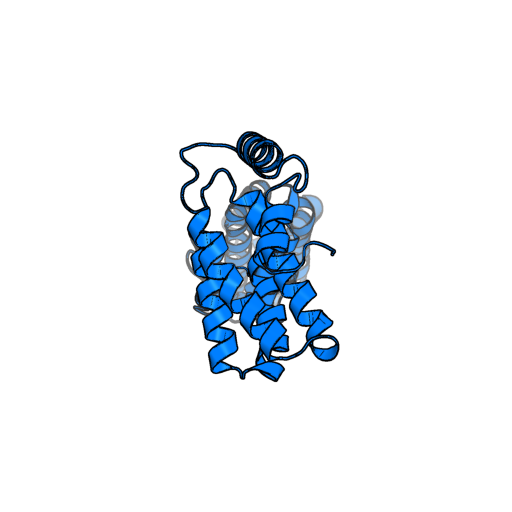 O O . ARG A 1 88 ? -2.044 7.291 3.251 1.00 82.38 88 ARG A O 1
ATOM 719 N N . ASN A 1 89 ? -0.392 8.200 2.019 1.00 81.88 89 ASN A N 1
ATOM 720 C CA . ASN A 1 89 ? -0.875 7.716 0.732 1.00 81.88 89 ASN A CA 1
ATOM 721 C 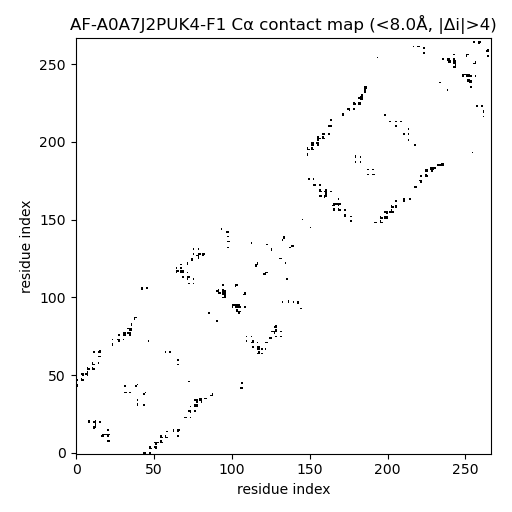C . ASN A 1 89 ? -0.673 6.203 0.636 1.00 81.88 89 ASN A C 1
ATOM 723 O O . ASN A 1 89 ? -1.598 5.491 0.256 1.00 81.88 89 ASN A O 1
ATOM 727 N N . GLN A 1 90 ? 0.486 5.702 1.066 1.00 83.19 90 GLN A N 1
ATOM 728 C CA . GLN A 1 90 ? 0.782 4.272 1.139 1.00 83.19 90 GLN A CA 1
ATOM 729 C C . GLN A 1 90 ? -0.214 3.530 2.035 1.00 83.19 90 GLN A C 1
ATOM 731 O O . GLN A 1 90 ? -0.696 2.462 1.657 1.00 83.19 90 GLN A O 1
ATOM 736 N N . VAL A 1 91 ? -0.564 4.096 3.197 1.00 87.19 91 VAL A N 1
ATOM 737 C CA . VAL A 1 91 ? -1.585 3.515 4.084 1.00 87.19 91 VAL A CA 1
ATOM 738 C C . VAL A 1 91 ? -2.971 3.573 3.444 1.00 87.19 91 VAL A C 1
ATOM 740 O O . VAL A 1 91 ? -3.651 2.555 3.399 1.00 87.19 91 VAL A O 1
ATOM 743 N N . SER A 1 92 ? -3.390 4.713 2.889 1.00 86.31 92 SER A N 1
ATOM 744 C CA . SER A 1 92 ? -4.702 4.832 2.231 1.00 86.31 92 SER A CA 1
ATOM 745 C C . SER A 1 92 ? -4.862 3.846 1.067 1.00 86.31 92 SER A C 1
ATOM 747 O O . SER A 1 92 ? -5.893 3.180 0.943 1.00 86.31 92 SER A O 1
ATOM 749 N N . GLN A 1 93 ? -3.819 3.679 0.252 1.00 82.12 93 GLN A N 1
ATOM 750 C CA . GLN A 1 93 ? -3.795 2.698 -0.829 1.00 82.12 93 GLN A CA 1
ATOM 751 C C . GLN A 1 93 ? -3.826 1.261 -0.308 1.00 82.12 93 GLN A C 1
ATOM 753 O O . GLN A 1 93 ? -4.551 0.442 -0.869 1.00 82.12 93 GLN A O 1
ATOM 758 N N . LEU A 1 94 ? -3.066 0.951 0.749 1.00 86.25 94 LEU A N 1
ATOM 759 C CA . LEU A 1 94 ? -3.080 -0.367 1.385 1.00 86.25 94 LEU A CA 1
ATOM 760 C C . LEU A 1 94 ? -4.497 -0.729 1.841 1.00 86.25 94 LEU A C 1
ATOM 762 O O . LEU A 1 94 ? -4.997 -1.786 1.470 1.00 86.25 94 LEU A O 1
ATOM 766 N N . LEU A 1 95 ? -5.168 0.177 2.557 1.00 90.69 95 LEU A N 1
ATOM 767 C CA . LEU A 1 95 ? -6.541 -0.019 3.028 1.00 90.69 95 LEU A CA 1
ATOM 768 C C . LEU A 1 95 ? -7.524 -0.195 1.877 1.00 90.69 95 LEU A C 1
ATOM 770 O O . LEU A 1 95 ? -8.296 -1.154 1.866 1.00 90.69 95 LEU A O 1
ATOM 774 N N . THR A 1 96 ? -7.448 0.685 0.878 1.00 85.56 96 THR A N 1
ATOM 775 C CA . THR A 1 96 ? -8.329 0.648 -0.295 1.00 85.56 96 THR A CA 1
ATOM 776 C C . THR A 1 96 ? -8.188 -0.682 -1.029 1.00 85.56 96 THR A C 1
ATOM 778 O O . THR A 1 96 ? -9.187 -1.295 -1.387 1.00 85.56 96 THR A O 1
ATOM 781 N N . LYS A 1 97 ? -6.960 -1.178 -1.205 1.00 80.31 97 LYS A N 1
ATOM 782 C CA . LYS A 1 97 ? -6.706 -2.459 -1.874 1.00 80.31 97 LYS A CA 1
ATOM 783 C C . LYS A 1 97 ? -7.161 -3.649 -1.031 1.00 80.31 97 LYS A C 1
ATOM 785 O O . LYS A 1 97 ? -7.893 -4.495 -1.532 1.00 80.31 97 LYS A O 1
ATOM 790 N N . ARG A 1 98 ? -6.772 -3.713 0.248 1.00 82.31 98 ARG A N 1
ATOM 791 C CA . ARG A 1 98 ? -7.127 -4.835 1.138 1.00 82.31 98 ARG A CA 1
ATOM 792 C C . ARG A 1 98 ? -8.637 -5.011 1.271 1.00 82.31 98 ARG A C 1
ATOM 794 O O . ARG A 1 98 ? -9.138 -6.134 1.272 1.00 82.31 98 ARG A O 1
ATOM 801 N N . SER A 1 99 ? -9.349 -3.895 1.344 1.00 85.94 99 SER A N 1
ATOM 802 C CA . SER A 1 99 ? -10.787 -3.854 1.589 1.00 85.94 99 SER A CA 1
ATOM 803 C C . SER A 1 99 ? -11.657 -3.901 0.325 1.00 85.94 99 SER A C 1
ATOM 805 O O . SER A 1 99 ? -12.869 -3.740 0.441 1.00 85.94 99 SER A O 1
ATOM 807 N N . ASP A 1 100 ? -11.083 -4.083 -0.873 1.00 83.69 100 ASP A N 1
ATOM 808 C CA . ASP A 1 100 ? -11.785 -3.926 -2.163 1.00 83.69 100 ASP A CA 1
ATOM 809 C C . ASP A 1 100 ? -12.566 -2.602 -2.256 1.00 83.69 100 ASP A C 1
ATOM 811 O O . ASP A 1 100 ? -13.741 -2.554 -2.615 1.00 83.69 100 ASP A O 1
ATOM 815 N N . ASN A 1 101 ? -11.891 -1.501 -1.930 1.00 81.38 101 ASN A N 1
ATOM 816 C CA . ASN A 1 101 ? -12.383 -0.121 -1.930 1.00 81.38 101 ASN A CA 1
ATOM 817 C C . ASN A 1 101 ? -13.402 0.243 -0.834 1.00 81.38 101 ASN A C 1
ATOM 819 O O . ASN A 1 101 ? -13.928 1.361 -0.874 1.00 81.38 101 ASN A O 1
ATOM 823 N N . LYS A 1 102 ? -13.660 -0.635 0.147 1.00 84.50 102 LYS A N 1
ATOM 824 C CA . LYS A 1 102 ? -14.605 -0.371 1.253 1.00 84.50 102 LYS A CA 1
ATOM 825 C C . LYS A 1 102 ? -14.055 0.579 2.322 1.00 84.50 102 LYS A C 1
ATOM 827 O O . LYS A 1 102 ? -14.824 1.291 2.952 1.00 84.50 102 LYS A O 1
ATOM 832 N N . VAL A 1 103 ? -12.740 0.596 2.522 1.00 90.25 103 VAL A N 1
ATOM 833 C CA . VAL A 1 103 ? -12.048 1.375 3.559 1.00 90.25 103 VAL A CA 1
ATOM 834 C C . VAL A 1 103 ? -10.938 2.182 2.900 1.00 90.25 103 VAL A C 1
ATOM 836 O O . VAL A 1 103 ? -10.062 1.609 2.256 1.00 90.25 103 VAL A O 1
ATOM 839 N N . ARG A 1 104 ? -10.960 3.512 3.048 1.00 87.75 104 ARG A N 1
ATOM 840 C CA . ARG A 1 1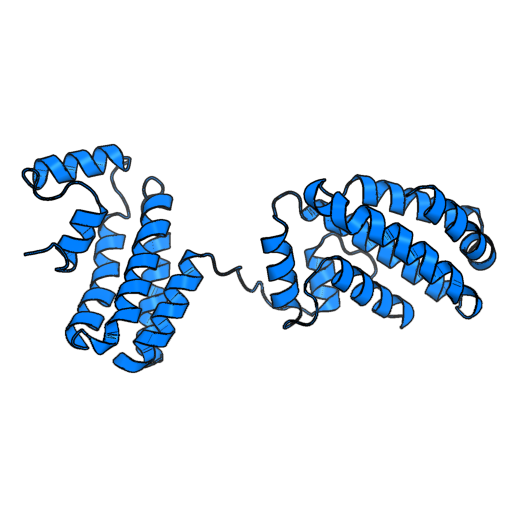04 ? -10.012 4.416 2.365 1.00 87.75 104 ARG A CA 1
ATOM 841 C C . ARG A 1 104 ? -9.107 5.176 3.327 1.00 87.75 104 ARG A C 1
ATOM 843 O O . ARG A 1 104 ? -8.061 5.686 2.922 1.00 87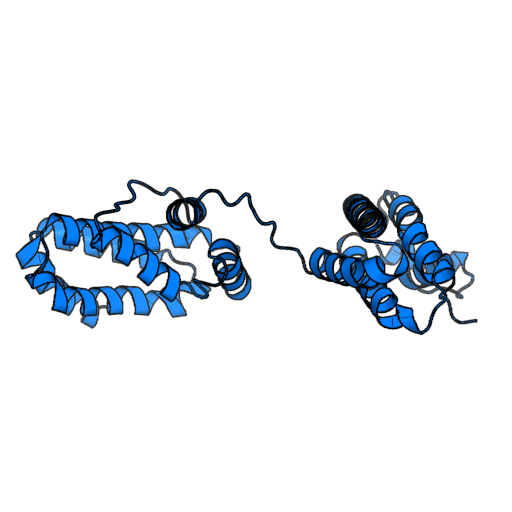.75 104 ARG A O 1
ATOM 850 N N . SER A 1 105 ? -9.489 5.242 4.597 1.00 90.81 105 SER A N 1
ATOM 851 C CA . SER A 1 105 ? -8.770 5.953 5.646 1.00 90.81 105 SER A CA 1
ATOM 852 C C . SER A 1 105 ? -8.654 5.125 6.926 1.00 90.81 105 SER A C 1
ATOM 854 O O . SER A 1 105 ? -9.389 4.163 7.142 1.00 90.81 105 SER A O 1
ATOM 856 N N . LEU A 1 106 ? -7.734 5.524 7.808 1.00 92.50 106 LEU A N 1
ATOM 857 C CA . LEU A 1 106 ? -7.625 4.926 9.141 1.00 92.50 106 LEU A CA 1
ATOM 858 C C . LEU A 1 106 ? -8.888 5.162 9.987 1.00 92.50 106 LEU A C 1
ATOM 860 O O . LEU A 1 106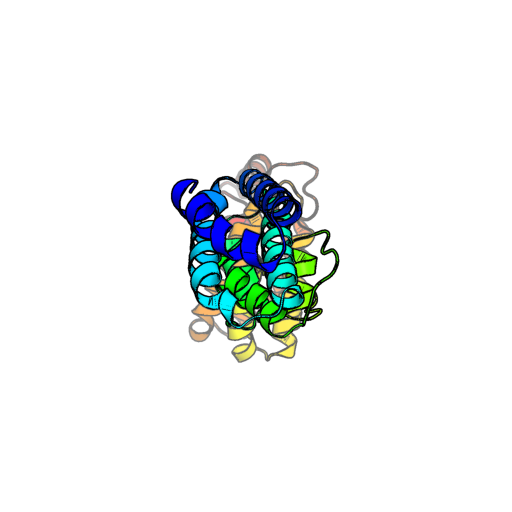 ? -9.180 4.354 10.859 1.00 92.50 106 LEU A O 1
ATOM 864 N N . SER A 1 107 ? -9.639 6.238 9.731 1.00 91.44 107 SER A N 1
ATOM 865 C CA . SER A 1 107 ? -10.904 6.506 10.426 1.00 91.44 107 SER A CA 1
ATOM 866 C C . SER A 1 107 ? -11.987 5.526 9.980 1.00 91.44 107 SER A C 1
ATOM 868 O O . SER A 1 107 ? -12.694 4.974 10.817 1.00 91.44 107 SER A O 1
ATOM 870 N N . ASP A 1 108 ? -12.062 5.245 8.675 1.00 91.56 108 ASP A N 1
ATOM 871 C CA . ASP A 1 108 ? -12.946 4.202 8.142 1.00 91.56 108 ASP A CA 1
ATOM 872 C C . ASP A 1 108 ? -12.582 2.838 8.737 1.00 91.56 108 ASP A C 1
ATOM 874 O O . ASP A 1 108 ? -13.465 2.068 9.105 1.00 91.56 108 ASP A O 1
ATOM 878 N N . LEU A 1 109 ? -11.279 2.557 8.868 1.00 93.31 109 LEU A N 1
ATOM 879 C CA . LEU A 1 109 ? -10.782 1.310 9.442 1.00 93.31 109 LEU A CA 1
ATOM 880 C C . LEU A 1 109 ? -11.164 1.176 10.918 1.00 93.31 109 LEU A C 1
ATOM 882 O O . LEU A 1 109 ? -11.640 0.117 11.309 1.00 93.31 109 LEU A O 1
ATOM 886 N N . LEU A 1 110 ? -10.993 2.240 11.715 1.00 93.69 110 LEU A N 1
ATOM 887 C CA . LEU A 1 110 ? -11.415 2.279 13.118 1.00 93.69 110 LEU A CA 1
ATOM 888 C C . LEU A 1 110 ? -12.909 1.976 13.240 1.00 93.69 110 LEU A C 1
ATOM 890 O O . LEU A 1 110 ? -13.290 1.088 13.995 1.00 93.69 110 LEU A O 1
ATOM 894 N N . ASN A 1 111 ? -13.746 2.673 12.468 1.00 91.75 111 ASN A N 1
ATOM 895 C CA . ASN A 1 111 ? -15.190 2.456 12.493 1.00 91.75 111 ASN A CA 1
ATOM 896 C C . ASN A 1 111 ? -15.529 1.009 12.126 1.00 91.75 111 ASN A C 1
ATOM 898 O O . ASN A 1 111 ? -16.230 0.336 12.873 1.00 91.75 111 ASN A O 1
ATOM 902 N N . PHE A 1 112 ? -14.973 0.498 11.025 1.00 91.00 112 PHE A N 1
ATOM 903 C CA . PHE A 1 112 ? -15.221 -0.871 10.577 1.00 91.00 112 PHE A CA 1
ATOM 904 C C . PHE A 1 112 ? -14.777 -1.916 11.611 1.00 91.00 112 PHE A C 1
ATOM 906 O O . PHE A 1 112 ? -15.466 -2.911 11.828 1.00 91.00 112 PHE A O 1
ATOM 913 N N . PHE A 1 113 ? -13.644 -1.678 12.274 1.00 91.81 113 PHE A N 1
ATOM 914 C CA . PHE A 1 113 ? -13.100 -2.574 13.288 1.00 91.81 113 PHE A CA 1
ATOM 915 C C . PHE A 1 113 ? -13.925 -2.587 14.573 1.00 91.81 113 PHE A C 1
ATOM 917 O O . PHE A 1 113 ? -14.176 -3.651 15.128 1.00 91.81 113 PHE A O 1
ATOM 924 N N . VAL A 1 114 ? -14.408 -1.432 15.028 1.00 91.44 114 VAL A N 1
ATOM 925 C CA . VAL A 1 114 ? -15.233 -1.380 16.238 1.00 91.44 114 VAL A CA 1
ATOM 926 C C . VAL A 1 114 ? -16.654 -1.898 15.988 1.00 91.44 114 VAL A C 1
ATOM 928 O O . VAL A 1 114 ? -17.249 -2.508 16.876 1.00 91.44 114 VAL A O 1
ATOM 931 N N . GLU A 1 115 ? -17.193 -1.752 14.775 1.00 91.06 115 GLU A N 1
ATOM 932 C CA . GLU A 1 115 ? -18.478 -2.370 14.414 1.00 91.06 115 GLU A CA 1
ATOM 933 C C . GLU A 1 115 ? -18.441 -3.908 14.512 1.00 91.06 115 GLU A C 1
ATOM 935 O O . GLU A 1 115 ? -19.455 -4.524 14.835 1.00 91.06 115 GLU A O 1
ATOM 940 N N . LYS A 1 116 ? -17.281 -4.556 14.328 1.00 89.56 116 LYS A N 1
ATOM 941 C CA . LYS A 1 116 ? -17.131 -5.998 14.610 1.00 89.56 116 LYS A CA 1
ATOM 942 C C . LYS A 1 116 ? -17.347 -6.320 16.089 1.00 89.56 116 LYS A C 1
ATOM 944 O O . LYS A 1 116 ? -18.155 -7.191 16.406 1.00 89.56 116 LYS A O 1
ATOM 949 N N . ALA A 1 117 ? -16.734 -5.542 16.981 1.00 89.19 117 ALA A N 1
ATOM 950 C CA . ALA A 1 117 ? -16.893 -5.709 18.423 1.00 89.19 117 ALA A CA 1
ATOM 951 C C . ALA A 1 117 ? -18.339 -5.480 18.889 1.00 89.19 117 ALA A C 1
ATOM 953 O O . ALA A 1 117 ? -18.843 -6.226 19.726 1.00 89.19 117 ALA A O 1
ATOM 954 N N . LYS A 1 118 ? -19.051 -4.502 18.311 1.00 88.69 118 LYS A N 1
ATOM 955 C CA . LYS A 1 118 ? -20.487 -4.308 18.592 1.00 88.69 118 LYS A CA 1
ATOM 956 C C . LYS A 1 118 ? -21.330 -5.535 18.232 1.00 88.69 118 LYS A C 1
ATOM 958 O O . LYS A 1 118 ? -22.315 -5.818 18.907 1.00 88.69 118 LYS A O 1
ATOM 963 N N . ASN A 1 119 ? -20.910 -6.285 17.214 1.00 88.69 119 ASN A N 1
ATOM 964 C CA . ASN A 1 119 ? -21.524 -7.541 16.787 1.00 88.69 119 ASN A CA 1
ATOM 965 C C . ASN A 1 119 ? -20.939 -8.781 17.493 1.00 88.69 119 ASN A C 1
ATOM 967 O O . ASN A 1 119 ? -21.167 -9.899 17.037 1.00 88.69 119 ASN A O 1
ATOM 971 N N . GLN A 1 120 ? -20.203 -8.594 18.596 1.00 86.56 120 GLN A N 1
ATOM 972 C CA . GLN A 1 120 ? -19.584 -9.654 19.409 1.00 86.56 120 GLN A CA 1
ATOM 973 C C . GLN A 1 120 ? -18.528 -10.497 18.674 1.00 86.56 120 GLN A C 1
ATOM 975 O O . GLN A 1 120 ? -18.128 -11.562 19.145 1.00 86.56 120 GLN A O 1
ATOM 980 N N . ASP A 1 121 ? -18.043 -10.013 17.531 1.00 87.94 121 ASP A N 1
ATOM 981 C CA . ASP A 1 121 ? -16.891 -10.577 16.840 1.00 87.94 121 ASP A CA 1
ATOM 982 C C . ASP A 1 121 ? -15.645 -9.926 17.446 1.00 87.94 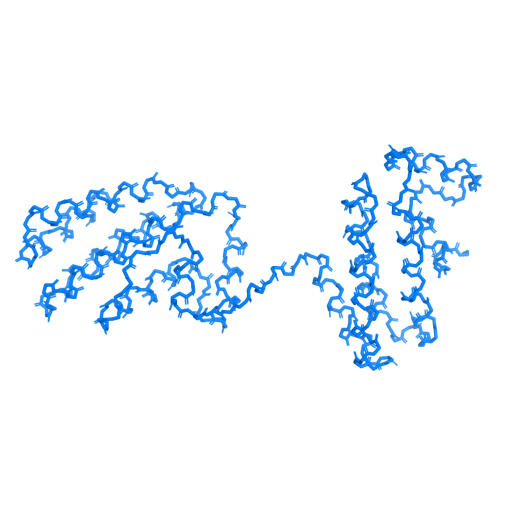121 ASP A C 1
ATOM 984 O O . ASP A 1 121 ? -15.311 -8.784 17.127 1.00 87.94 121 ASP A O 1
ATOM 988 N N . PHE A 1 122 ? -15.031 -10.615 18.413 1.00 85.12 122 PHE A N 1
ATOM 989 C CA . PHE A 1 122 ? -13.927 -10.072 19.195 1.00 85.12 122 PHE A CA 1
ATOM 990 C C . PHE A 1 122 ? -12.573 -10.627 18.755 1.00 85.12 122 PHE A C 1
ATOM 992 O O . PHE A 1 122 ? -12.301 -11.823 18.891 1.00 85.12 122 PHE A O 1
ATOM 999 N N . LEU A 1 123 ? -11.668 -9.743 18.341 1.00 81.25 123 LEU A N 1
ATOM 1000 C CA . LEU A 1 123 ? -10.271 -10.084 18.118 1.00 81.25 123 LEU A CA 1
ATOM 1001 C C . LEU A 1 123 ? -9.498 -10.151 19.441 1.00 81.25 123 LEU A C 1
ATOM 1003 O O . LEU A 1 123 ? -9.405 -9.168 20.174 1.00 81.25 123 LEU A O 1
ATOM 1007 N N . LYS A 1 124 ? -8.885 -11.304 19.724 1.00 67.38 124 LYS A N 1
ATOM 1008 C CA . LYS A 1 124 ? -7.975 -11.485 20.862 1.00 67.38 124 LYS A CA 1
ATOM 1009 C C . LYS A 1 124 ? -6.529 -11.465 20.357 1.00 67.38 124 LYS A C 1
ATOM 1011 O O . LYS A 1 124 ? -6.136 -12.358 19.618 1.00 67.38 124 LYS A O 1
ATOM 1016 N N . ASN A 1 125 ? -5.750 -10.464 20.778 1.00 66.69 125 ASN A N 1
ATOM 1017 C CA . ASN A 1 125 ? -4.311 -10.286 20.503 1.00 66.69 125 ASN A CA 1
ATOM 1018 C C . ASN A 1 125 ? -3.871 -10.189 19.025 1.00 66.69 125 ASN A C 1
ATOM 1020 O O . ASN A 1 125 ? -3.319 -11.139 18.469 1.00 66.69 125 ASN A O 1
ATOM 1024 N N . PRO A 1 126 ? -3.942 -9.007 18.403 1.00 63.06 126 PRO A N 1
ATOM 1025 C CA . PRO A 1 126 ? -3.249 -8.740 17.152 1.00 63.06 126 PRO A CA 1
ATOM 1026 C C . PRO A 1 126 ? -1.901 -8.080 17.424 1.00 63.06 126 PRO A C 1
ATOM 1028 O O . PRO A 1 126 ? -1.797 -6.885 17.678 1.00 63.06 126 PRO A O 1
ATOM 1031 N N . GLY A 1 127 ? -0.836 -8.867 17.319 1.00 64.50 127 GLY A N 1
ATOM 1032 C CA . GLY A 1 127 ? 0.529 -8.358 17.466 1.00 64.50 127 GLY A CA 1
ATOM 1033 C C . GLY A 1 127 ? 0.988 -7.356 16.394 1.00 64.50 127 GLY A C 1
ATOM 1034 O O . GLY A 1 127 ? 2.143 -6.951 16.457 1.00 64.50 127 GLY A O 1
ATOM 1035 N N . SER A 1 128 ? 0.152 -6.979 15.411 1.00 85.25 128 SER A N 1
ATOM 1036 C CA . SER A 1 128 ? 0.547 -6.058 14.334 1.00 85.25 128 SER A CA 1
ATOM 1037 C C . SER A 1 128 ? -0.624 -5.421 13.567 1.00 85.25 128 SER A C 1
ATOM 1039 O O . SER A 1 128 ? -1.758 -5.912 13.595 1.00 85.25 128 SER A O 1
ATOM 1041 N N . PHE A 1 129 ? -0.334 -4.356 12.811 1.00 89.19 129 PHE A N 1
ATOM 1042 C CA . PHE A 1 129 ? -1.261 -3.757 11.836 1.00 89.19 129 PHE A CA 1
ATOM 1043 C C . PHE A 1 129 ? -1.726 -4.754 10.770 1.00 89.19 129 PHE A C 1
ATOM 1045 O O . PHE A 1 129 ? -2.896 -4.752 10.394 1.00 89.19 129 PHE A O 1
ATOM 1052 N N . GLU A 1 130 ? -0.844 -5.643 10.310 1.00 85.88 130 GLU A N 1
ATOM 1053 C CA . GLU A 1 130 ? -1.207 -6.652 9.309 1.00 85.88 130 GLU A CA 1
ATOM 1054 C C . GLU A 1 130 ? -2.178 -7.694 9.875 1.00 85.88 130 GLU A C 1
ATOM 1056 O O . GLU A 1 130 ? -3.114 -8.104 9.187 1.00 85.88 130 GLU A O 1
ATOM 1061 N N . ASN A 1 131 ? -2.032 -8.065 11.150 1.00 86.50 131 ASN A N 1
ATOM 1062 C CA . ASN A 1 131 ? -2.977 -8.963 11.815 1.00 86.50 131 ASN A CA 1
ATOM 1063 C C . ASN A 1 131 ? -4.378 -8.343 11.883 1.00 86.50 131 ASN A C 1
ATOM 1065 O O . ASN A 1 131 ? -5.368 -9.038 11.659 1.00 86.50 131 ASN A O 1
ATOM 1069 N N . LEU A 1 132 ? -4.469 -7.030 12.128 1.00 89.38 132 LEU A N 1
ATOM 1070 C CA . LEU A 1 132 ? -5.741 -6.305 12.102 1.00 89.38 132 LEU A CA 1
ATOM 1071 C C . LEU A 1 132 ? -6.376 -6.340 10.705 1.00 89.38 132 LEU A C 1
ATOM 1073 O O . LEU A 1 132 ? -7.567 -6.626 10.575 1.00 89.38 132 LEU A O 1
ATOM 1077 N N . LEU A 1 133 ? -5.596 -6.086 9.649 1.00 89.25 133 LEU A N 1
ATOM 1078 C CA . LEU A 1 133 ? -6.104 -6.145 8.273 1.00 89.25 133 LEU A CA 1
ATOM 1079 C C . LEU A 1 133 ? -6.551 -7.557 7.888 1.00 89.25 133 LEU A C 1
ATOM 1081 O O . LEU A 1 133 ? -7.590 -7.716 7.246 1.00 89.25 133 LEU A O 1
ATOM 1085 N N . THR A 1 134 ? -5.793 -8.568 8.306 1.00 86.94 134 THR A N 1
ATOM 1086 C CA . THR A 1 134 ? -6.087 -9.986 8.074 1.00 86.94 134 THR A CA 1
ATOM 1087 C C . THR A 1 134 ? -7.365 -10.417 8.764 1.00 86.94 134 THR A C 1
ATOM 1089 O O . THR A 1 134 ? -8.231 -11.006 8.124 1.00 86.94 134 THR A O 1
ATOM 1092 N N . TYR A 1 135 ? -7.546 -10.039 10.024 1.00 87.56 135 TYR A N 1
ATOM 1093 C CA . TYR A 1 135 ? -8.790 -10.288 10.738 1.00 87.56 135 TYR A CA 1
ATOM 1094 C C . TYR A 1 135 ? -10.004 -9.652 10.038 1.00 87.56 135 TYR A C 1
ATOM 1096 O O . TYR A 1 135 ? -11.051 -10.282 9.903 1.00 87.56 135 TYR A O 1
ATOM 1104 N N . LEU A 1 136 ? -9.865 -8.419 9.541 1.00 87.88 136 LEU A N 1
ATOM 1105 C CA . LEU A 1 136 ? -10.977 -7.697 8.920 1.00 87.88 136 LEU A CA 1
ATOM 1106 C C . LEU A 1 136 ? -11.318 -8.152 7.502 1.00 87.88 136 LEU A C 1
ATOM 1108 O O . LEU A 1 136 ? -12.487 -8.112 7.111 1.00 87.88 136 LEU A O 1
ATOM 1112 N N . PHE A 1 137 ? -10.312 -8.524 6.712 1.00 86.75 137 PHE A N 1
ATOM 1113 C CA . PHE A 1 137 ? -10.465 -8.729 5.270 1.00 86.75 137 PHE A CA 1
ATOM 1114 C C . PHE A 1 137 ? -9.980 -10.107 4.777 1.00 86.75 137 PHE A C 1
ATOM 1116 O O . PHE A 1 137 ? -9.957 -10.325 3.565 1.00 86.75 137 PHE A O 1
ATOM 1123 N N . GLY A 1 138 ? -9.622 -11.027 5.684 1.00 78.88 138 GLY A N 1
ATOM 1124 C CA . GLY A 1 138 ? -9.118 -12.383 5.402 1.00 78.88 138 GLY A CA 1
ATOM 1125 C C . GLY A 1 138 ? -7.652 -12.416 4.964 1.00 78.88 138 GLY A C 1
ATOM 1126 O O . GLY A 1 138 ? -7.036 -11.372 4.824 1.00 78.88 138 GLY A O 1
ATOM 1127 N N . ASP A 1 139 ? -7.063 -13.579 4.698 1.00 65.44 139 ASP A N 1
ATOM 1128 C CA . ASP A 1 139 ? -5.740 -13.645 4.059 1.00 65.44 139 ASP A CA 1
ATOM 1129 C C . ASP A 1 139 ? -5.862 -13.297 2.574 1.00 65.44 139 ASP A C 1
ATOM 1131 O O . ASP A 1 139 ? -5.997 -14.155 1.703 1.00 65.44 139 ASP A O 1
ATOM 1135 N N . LYS A 1 140 ? -5.820 -12.006 2.255 1.00 56.03 140 LYS A N 1
ATOM 1136 C CA . LYS A 1 140 ? -5.422 -11.598 0.912 1.00 56.03 140 LYS A CA 1
ATOM 1137 C C . LYS A 1 140 ? -3.910 -11.541 0.934 1.00 56.03 140 LYS A C 1
ATOM 1139 O O . LYS A 1 140 ? -3.364 -10.561 1.442 1.00 56.03 140 LYS A O 1
ATOM 1144 N N . THR A 1 141 ? -3.280 -12.605 0.417 1.00 42.03 141 THR A N 1
ATOM 1145 C CA . THR A 1 141 ? -1.854 -12.653 0.049 1.00 42.03 141 THR A CA 1
ATOM 1146 C C . THR A 1 141 ? -1.419 -11.264 -0.349 1.00 42.03 141 THR A C 1
ATOM 1148 O O . THR A 1 141 ? -2.079 -10.693 -1.223 1.00 42.03 141 THR A O 1
ATOM 1151 N N . GLU A 1 142 ? -0.390 -10.743 0.331 1.00 39.78 142 GLU A N 1
ATOM 1152 C CA . GLU A 1 142 ? 0.211 -9.438 0.082 1.00 39.78 142 GLU A CA 1
ATOM 1153 C C . GLU A 1 142 ? 0.021 -9.063 -1.382 1.00 39.78 142 GLU A C 1
ATOM 1155 O O . GLU A 1 142 ? 0.709 -9.569 -2.270 1.00 39.78 142 GLU A O 1
ATOM 1160 N N . ILE A 1 143 ? -0.951 -8.192 -1.661 1.00 40.53 143 ILE A N 1
ATOM 1161 C CA . ILE A 1 143 ? -0.952 -7.507 -2.940 1.00 40.53 143 ILE A CA 1
ATOM 1162 C C . ILE A 1 143 ? 0.233 -6.578 -2.779 1.00 40.53 143 ILE A C 1
ATOM 1164 O O . ILE A 1 143 ? 0.077 -5.484 -2.224 1.00 40.53 143 ILE A O 1
ATOM 1168 N N . HIS A 1 144 ? 1.417 -7.068 -3.168 1.00 40.84 144 HIS A N 1
ATOM 1169 C CA . HIS A 1 144 ? 2.627 -6.278 -3.281 1.00 40.84 144 HIS A CA 1
ATOM 1170 C C . HIS A 1 144 ? 2.184 -4.935 -3.836 1.00 40.84 144 HIS A C 1
ATOM 1172 O O . HIS A 1 144 ? 1.463 -4.859 -4.843 1.00 40.84 144 HIS A O 1
ATOM 1178 N N . GLN A 1 145 ? 2.450 -3.879 -3.067 1.00 41.34 145 GLN A N 1
ATOM 1179 C CA . GLN A 1 145 ? 2.188 -2.534 -3.532 1.00 41.34 145 GLN A CA 1
ATOM 1180 C C . GLN A 1 145 ? 2.920 -2.437 -4.859 1.00 41.34 145 GLN A C 1
ATOM 1182 O O . GLN A 1 145 ? 4.141 -2.387 -4.833 1.00 41.34 145 GLN A O 1
ATOM 1187 N N . LEU A 1 146 ? 2.177 -2.489 -5.977 1.00 49.28 146 LEU A N 1
ATOM 1188 C CA . LEU A 1 146 ? 2.791 -2.303 -7.281 1.00 49.28 146 LEU A CA 1
ATOM 1189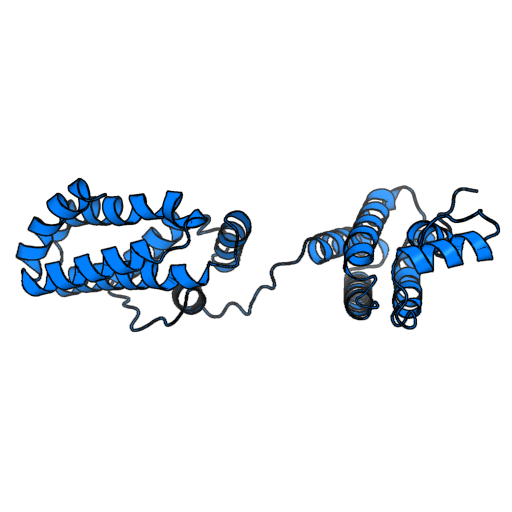 C C . LEU A 1 146 ? 3.527 -0.973 -7.190 1.00 49.28 146 LEU A C 1
ATOM 1191 O O . LEU A 1 146 ? 2.894 0.080 -7.056 1.00 49.28 146 LEU A O 1
ATOM 1195 N N . THR A 1 147 ? 4.846 -1.060 -7.152 1.00 67.06 147 THR A N 1
ATOM 1196 C CA . THR A 1 147 ? 5.761 0.065 -7.213 1.00 67.06 147 THR A CA 1
ATOM 1197 C C . THR A 1 147 ? 5.413 0.886 -8.453 1.00 67.06 147 THR A C 1
ATOM 1199 O O . THR A 1 147 ? 4.752 0.404 -9.377 1.00 67.06 147 THR A O 1
ATOM 1202 N N . GLU A 1 148 ? 5.819 2.152 -8.500 1.00 70.81 148 GLU A N 1
ATOM 1203 C CA . GLU A 1 148 ? 5.576 2.987 -9.683 1.00 70.81 148 GLU A CA 1
ATOM 1204 C C . GLU A 1 148 ? 6.076 2.299 -10.973 1.00 70.81 148 GLU A C 1
ATOM 1206 O O . GLU A 1 148 ? 5.379 2.287 -11.988 1.00 70.81 148 GLU A O 1
ATOM 1211 N N . VAL A 1 149 ? 7.205 1.589 -10.864 1.00 78.88 149 VAL A N 1
ATOM 1212 C CA . VAL A 1 149 ? 7.759 0.645 -11.849 1.00 78.88 149 VAL A CA 1
ATOM 1213 C C . VAL A 1 149 ? 6.715 -0.370 -12.321 1.00 78.88 149 VAL A C 1
ATOM 1215 O O . VAL A 1 149 ? 6.413 -0.469 -13.510 1.00 78.88 149 VAL A O 1
ATOM 1218 N N . GLU A 1 150 ? 6.128 -1.121 -11.392 1.00 79.50 150 GLU A N 1
ATOM 1219 C CA . GLU A 1 150 ? 5.156 -2.165 -11.706 1.00 79.50 150 GLU A CA 1
ATOM 1220 C C . GLU A 1 150 ? 3.839 -1.604 -12.256 1.00 79.50 150 GLU A C 1
ATOM 1222 O O . GLU A 1 150 ? 3.198 -2.252 -13.085 1.00 79.50 150 GLU A O 1
ATOM 1227 N N . LEU A 1 151 ? 3.436 -0.397 -11.843 1.00 82.81 151 LEU A N 1
ATOM 1228 C CA . LEU A 1 151 ? 2.272 0.290 -12.404 1.00 82.81 151 LEU A CA 1
ATOM 1229 C C . LEU A 1 151 ? 2.491 0.661 -13.871 1.00 82.81 151 LEU A C 1
ATOM 1231 O O . LEU A 1 151 ? 1.598 0.423 -14.688 1.00 82.81 151 LEU A O 1
ATOM 1235 N N . PHE A 1 152 ? 3.655 1.215 -14.213 1.00 87.44 152 PHE A N 1
ATOM 1236 C CA . PHE A 1 152 ? 3.993 1.535 -15.598 1.00 87.44 152 PHE A CA 1
ATOM 1237 C C . PHE A 1 152 ? 4.041 0.280 -16.472 1.00 87.44 152 PHE A C 1
ATOM 1239 O O . PHE A 1 152 ? 3.401 0.251 -17.524 1.00 87.44 152 PHE A O 1
ATOM 1246 N N . ILE A 1 153 ? 4.700 -0.784 -16.001 1.00 90.25 153 ILE A N 1
ATOM 1247 C CA . ILE A 1 153 ? 4.786 -2.056 -16.732 1.00 90.25 153 ILE A CA 1
ATOM 1248 C C . ILE A 1 153 ? 3.396 -2.672 -16.920 1.00 90.25 153 ILE A C 1
ATOM 1250 O O . ILE A 1 153 ? 3.054 -3.079 -18.024 1.00 90.25 153 ILE A O 1
ATOM 1254 N N . LYS A 1 154 ? 2.546 -2.682 -15.887 1.00 87.81 154 LYS A N 1
ATOM 1255 C CA . LYS A 1 154 ? 1.195 -3.261 -15.983 1.00 87.81 154 LYS A CA 1
ATOM 1256 C C . LYS A 1 154 ? 0.264 -2.462 -16.900 1.00 87.81 154 LYS A C 1
ATOM 1258 O O . LYS A 1 154 ? -0.615 -3.032 -17.543 1.00 87.81 154 LYS A O 1
ATOM 1263 N N . ARG A 1 155 ? 0.437 -1.140 -16.977 1.00 87.19 155 ARG A N 1
ATOM 1264 C CA . ARG A 1 155 ? -0.278 -0.306 -17.957 1.00 87.19 155 ARG A CA 1
ATOM 1265 C C . ARG A 1 155 ? 0.197 -0.594 -19.378 1.00 87.19 155 ARG A C 1
ATOM 1267 O O . ARG A 1 155 ? -0.645 -0.749 -20.258 1.00 87.19 155 ARG A O 1
ATOM 1274 N N . ALA A 1 156 ? 1.509 -0.722 -19.574 1.00 90.62 156 ALA A N 1
ATOM 1275 C CA . ALA A 1 156 ? 2.075 -1.102 -20.861 1.00 90.62 156 ALA A CA 1
ATOM 1276 C C . ALA A 1 156 ? 1.584 -2.489 -21.306 1.00 90.62 156 ALA A C 1
ATOM 1278 O O . ALA A 1 156 ? 1.116 -2.631 -22.431 1.00 90.62 156 ALA A O 1
ATOM 1279 N N . GLU A 1 157 ? 1.564 -3.472 -20.397 1.00 91.00 157 GLU A N 1
ATOM 1280 C CA . GLU A 1 157 ? 1.037 -4.826 -20.629 1.00 91.00 157 GLU A CA 1
ATOM 1281 C C . GLU A 1 157 ? -0.383 -4.810 -21.203 1.00 91.00 157 GLU A C 1
ATOM 1283 O O . GLU A 1 157 ? -0.691 -5.536 -22.152 1.00 91.00 157 GLU A O 1
ATOM 1288 N N . LYS A 1 158 ? -1.256 -3.966 -20.641 1.00 90.56 158 LYS A N 1
ATOM 1289 C CA . LYS A 1 158 ? -2.647 -3.862 -21.083 1.00 90.56 158 LYS A CA 1
ATOM 1290 C C . LYS A 1 158 ? -2.731 -3.371 -22.526 1.00 90.56 158 LYS A C 1
ATOM 1292 O O . LYS A 1 158 ? -3.457 -3.960 -23.319 1.00 90.56 158 LYS A O 1
ATOM 1297 N N . ASN A 1 159 ? -1.983 -2.334 -22.880 1.00 89.88 159 ASN A N 1
ATOM 1298 C CA . ASN A 1 159 ? -1.997 -1.795 -24.240 1.00 89.88 159 ASN A CA 1
ATOM 1299 C C . ASN A 1 159 ? -1.371 -2.781 -25.231 1.00 89.88 159 ASN A C 1
ATOM 1301 O O . ASN A 1 159 ? -1.923 -3.062 -26.287 1.00 89.88 159 ASN A O 1
ATOM 1305 N N . PHE A 1 160 ? -0.259 -3.393 -24.846 1.00 91.12 160 PHE A N 1
ATOM 1306 C CA . PHE A 1 160 ? 0.430 -4.388 -25.650 1.00 91.12 160 PHE A CA 1
ATOM 1307 C C . PHE A 1 160 ? -0.359 -5.684 -25.868 1.00 91.12 160 PHE A C 1
ATOM 1309 O O . PHE A 1 160 ? -0.200 -6.330 -26.904 1.00 91.12 160 PHE A O 1
ATOM 1316 N N . SER A 1 161 ? -1.261 -6.045 -24.951 1.00 90.75 161 SER A N 1
ATOM 1317 C CA . SER A 1 161 ? -2.164 -7.188 -25.141 1.00 90.75 161 SER A CA 1
ATOM 1318 C C . SER A 1 161 ? -3.045 -7.057 -26.390 1.00 90.75 161 SER A C 1
ATOM 1320 O O . SER A 1 161 ? -3.413 -8.069 -26.980 1.00 90.75 161 SER A O 1
ATOM 1322 N N . GLN A 1 162 ? -3.318 -5.827 -26.840 1.00 86.44 162 GLN A N 1
ATOM 1323 C CA . GLN A 1 162 ? -4.065 -5.553 -28.070 1.00 86.44 162 GLN A CA 1
ATOM 1324 C C . GLN A 1 162 ? -3.227 -5.787 -29.338 1.00 86.44 162 GLN A C 1
ATOM 1326 O O . GLN A 1 162 ? -3.790 -5.939 -30.417 1.00 86.44 162 GLN A O 1
ATOM 1331 N N . ILE A 1 163 ? -1.897 -5.834 -29.210 1.00 84.19 163 ILE A N 1
ATOM 1332 C CA . ILE A 1 163 ? -0.950 -5.945 -30.325 1.00 84.19 163 ILE A CA 1
ATOM 1333 C C . ILE A 1 163 ? -0.543 -7.400 -30.562 1.00 84.19 163 ILE A C 1
ATOM 1335 O O . ILE A 1 163 ? -0.661 -7.902 -31.676 1.00 84.19 163 ILE A O 1
ATOM 1339 N N . TYR A 1 164 ? -0.088 -8.091 -29.514 1.00 86.81 164 TYR A N 1
ATOM 1340 C CA . TYR A 1 164 ? 0.424 -9.467 -29.611 1.00 86.81 164 TYR A CA 1
ATOM 1341 C C . TYR A 1 164 ? -0.263 -10.461 -28.657 1.00 86.81 164 TYR A C 1
ATOM 1343 O O . TYR A 1 164 ? 0.207 -11.586 -28.485 1.00 86.81 164 TYR A O 1
ATOM 1351 N N . GLY A 1 165 ? -1.404 -10.084 -28.072 1.00 87.81 165 GLY A N 1
ATOM 1352 C CA . GLY A 1 165 ? -2.236 -10.955 -27.238 1.00 87.81 165 GLY A CA 1
ATOM 1353 C C . GLY A 1 165 ? -1.841 -10.979 -25.757 1.00 87.81 165 GLY A C 1
ATOM 1354 O O . GLY A 1 165 ? -0.703 -10.693 -25.376 1.00 87.81 165 GLY A O 1
ATOM 1355 N N . GLU A 1 166 ? -2.798 -11.344 -24.898 1.00 86.19 166 GLU A N 1
ATOM 1356 C CA . GLU A 1 166 ? -2.634 -11.323 -23.435 1.00 86.19 166 GLU A CA 1
ATOM 1357 C C . GLU A 1 166 ? -1.492 -12.215 -22.932 1.00 86.19 166 GLU A C 1
ATOM 1359 O O . GLU A 1 166 ? -0.739 -11.807 -22.048 1.00 86.19 166 GLU A O 1
ATOM 1364 N N . VAL A 1 167 ? -1.346 -13.419 -23.496 1.00 89.31 167 VAL A N 1
ATOM 1365 C CA . VAL A 1 167 ? -0.351 -14.407 -23.044 1.00 89.31 167 VAL A CA 1
ATOM 1366 C C . VAL A 1 167 ? 1.069 -13.889 -23.264 1.00 89.31 167 VAL A C 1
ATOM 1368 O O . VAL A 1 167 ? 1.836 -13.792 -22.307 1.00 89.31 167 VAL A O 1
ATOM 1371 N N . LYS A 1 168 ? 1.395 -13.486 -24.499 1.00 89.75 168 LYS A N 1
ATOM 1372 C CA . LYS A 1 168 ? 2.710 -12.925 -24.838 1.00 89.75 168 LYS A CA 1
ATOM 1373 C C . LYS A 1 168 ? 2.999 -11.639 -24.066 1.00 89.75 168 LYS A C 1
ATOM 1375 O O . LYS A 1 168 ? 4.114 -11.434 -23.601 1.00 89.75 168 LYS A O 1
ATOM 1380 N N . SER A 1 169 ? 1.997 -10.774 -23.902 1.00 90.12 169 SER A N 1
ATOM 1381 C CA . SER A 1 169 ? 2.176 -9.514 -23.174 1.00 90.12 169 SER A CA 1
ATOM 1382 C C . SER A 1 169 ? 2.527 -9.721 -21.712 1.00 90.12 169 SER A C 1
ATOM 1384 O O . SER A 1 169 ? 3.472 -9.111 -21.210 1.00 90.12 169 SER A O 1
ATOM 1386 N N . ARG A 1 170 ? 1.836 -10.649 -21.049 1.00 89.00 170 ARG A N 1
ATOM 1387 C CA . ARG A 1 170 ? 2.171 -11.033 -19.682 1.00 89.00 170 ARG A CA 1
ATOM 1388 C C . ARG A 1 170 ? 3.584 -11.608 -19.594 1.00 89.00 170 ARG A C 1
ATOM 1390 O O . ARG A 1 170 ? 4.332 -11.231 -18.698 1.00 89.00 170 ARG A O 1
ATOM 1397 N N . GLU A 1 171 ? 3.966 -12.472 -20.534 1.00 92.75 171 GLU A N 1
ATOM 1398 C CA . GLU A 1 171 ? 5.308 -13.061 -20.580 1.00 92.75 171 GLU A CA 1
ATOM 1399 C C . GLU A 1 171 ? 6.405 -11.991 -20.713 1.00 92.75 171 GLU A C 1
ATOM 1401 O O . GLU A 1 171 ? 7.370 -11.997 -19.945 1.00 92.75 171 GLU A O 1
ATOM 1406 N N . TYR A 1 172 ? 6.251 -11.028 -21.628 1.00 91.50 172 TYR A N 1
ATOM 1407 C CA . TYR A 1 172 ? 7.210 -9.931 -21.776 1.00 91.50 172 TYR A CA 1
ATOM 1408 C C . TYR A 1 172 ? 7.285 -9.047 -20.531 1.00 91.50 172 TYR A C 1
ATOM 1410 O O . TYR A 1 172 ? 8.388 -8.747 -20.071 1.00 91.50 172 TYR A O 1
ATOM 1418 N N . SER A 1 173 ? 6.145 -8.682 -19.940 1.00 91.06 173 SER A N 1
ATOM 1419 C CA . SER A 1 173 ? 6.108 -7.894 -18.705 1.00 91.06 173 SER A CA 1
ATOM 1420 C C . SER A 1 173 ? 6.843 -8.577 -17.555 1.00 91.06 173 SER A C 1
ATOM 1422 O O . SER A 1 173 ? 7.644 -7.936 -16.875 1.00 91.06 173 SER A O 1
ATOM 1424 N N . GLU A 1 174 ? 6.616 -9.873 -17.342 1.00 91.25 174 GLU A N 1
ATOM 1425 C CA . GLU A 1 174 ? 7.290 -10.630 -16.281 1.00 91.25 174 GLU A CA 1
ATOM 1426 C C . GLU A 1 174 ? 8.793 -10.772 -16.548 1.00 91.25 174 GLU A C 1
ATOM 1428 O O . GLU A 1 174 ? 9.613 -10.568 -15.647 1.00 91.25 174 GLU A O 1
ATOM 1433 N N . ASN A 1 175 ? 9.186 -11.025 -17.798 1.00 92.81 175 ASN A N 1
ATOM 1434 C CA . ASN A 1 175 ? 10.597 -11.100 -18.173 1.00 92.81 175 ASN A CA 1
ATOM 1435 C C . ASN A 1 175 ? 11.329 -9.764 -17.983 1.00 92.81 175 ASN A C 1
ATOM 1437 O O . ASN A 1 175 ? 12.479 -9.756 -17.536 1.00 92.81 175 ASN A O 1
ATOM 1441 N N . ILE A 1 176 ? 10.670 -8.642 -18.276 1.00 93.19 176 ILE A N 1
ATOM 1442 C CA . ILE A 1 176 ? 11.210 -7.299 -18.047 1.00 93.19 176 ILE A CA 1
ATOM 1443 C C . ILE A 1 176 ? 11.346 -7.016 -16.551 1.00 93.19 176 ILE A C 1
ATOM 1445 O O . ILE A 1 176 ? 12.414 -6.583 -16.125 1.00 93.19 176 ILE A O 1
ATOM 1449 N N . LYS A 1 177 ? 10.319 -7.295 -15.734 1.00 90.56 177 LYS A N 1
ATOM 1450 C CA . LYS A 1 177 ? 10.401 -7.125 -14.269 1.00 90.56 177 LYS A CA 1
ATOM 1451 C C . LYS A 1 177 ? 11.559 -7.925 -13.683 1.00 90.56 177 LYS A C 1
ATOM 1453 O O . LYS A 1 177 ? 12.351 -7.398 -12.904 1.00 90.56 177 LYS A O 1
ATOM 1458 N N . LYS A 1 178 ? 11.698 -9.184 -14.107 1.00 90.88 178 LYS A N 1
ATOM 1459 C CA . LYS A 1 178 ? 12.806 -10.045 -13.691 1.00 90.88 178 LYS A CA 1
ATOM 1460 C C . LYS A 1 178 ? 14.156 -9.464 -14.115 1.00 90.88 178 LYS A C 1
ATOM 1462 O O . LYS A 1 178 ? 15.081 -9.447 -13.309 1.00 90.88 178 LYS A O 1
ATOM 1467 N N . ALA A 1 179 ? 14.274 -8.958 -15.341 1.00 91.75 179 ALA A N 1
ATOM 1468 C CA . ALA A 1 179 ? 15.506 -8.327 -15.808 1.00 91.75 179 ALA A CA 1
ATOM 1469 C C . ALA A 1 179 ? 15.846 -7.047 -15.021 1.00 91.75 179 ALA A C 1
ATOM 1471 O O . ALA A 1 179 ? 16.997 -6.884 -14.635 1.00 91.75 179 ALA A O 1
ATOM 1472 N N . LEU A 1 180 ? 14.859 -6.199 -14.705 1.00 90.50 180 LEU A N 1
ATOM 1473 C CA . LEU A 1 180 ? 15.040 -5.001 -13.871 1.00 90.50 180 LEU A CA 1
ATOM 1474 C C . LEU A 1 180 ? 15.541 -5.343 -12.464 1.00 90.50 180 LEU A C 1
ATOM 1476 O O . LEU A 1 180 ? 16.434 -4.680 -11.944 1.00 90.50 180 LEU A O 1
ATOM 1480 N N . SER A 1 181 ? 15.011 -6.412 -11.860 1.00 88.06 181 SER A N 1
ATOM 1481 C CA . SER A 1 181 ? 15.461 -6.872 -10.539 1.00 88.06 181 SER A CA 1
ATOM 1482 C C . SER A 1 181 ? 16.919 -7.350 -10.516 1.00 88.06 181 SER A C 1
ATOM 1484 O O . SER A 1 181 ? 17.532 -7.366 -9.455 1.00 88.06 181 SER A O 1
ATOM 1486 N N . GLY A 1 182 ? 17.467 -7.722 -11.678 1.00 87.44 182 GLY A N 1
ATOM 1487 C CA . GLY A 1 182 ? 18.846 -8.180 -11.836 1.00 87.44 182 GLY A CA 1
ATOM 1488 C C . GLY A 1 182 ? 19.832 -7.108 -12.306 1.00 87.44 182 GLY A C 1
ATOM 1489 O O . GLY A 1 182 ? 20.975 -7.455 -12.578 1.00 87.44 182 GLY A O 1
ATOM 1490 N N . VAL A 1 183 ? 19.415 -5.846 -12.451 1.00 90.69 183 VAL A N 1
ATOM 1491 C CA . VAL A 1 183 ? 20.316 -4.730 -12.793 1.00 90.69 183 VAL A CA 1
ATOM 1492 C C . VAL A 1 183 ? 21.286 -4.470 -11.640 1.00 90.69 183 VAL A C 1
ATOM 1494 O O . VAL A 1 183 ? 20.913 -4.622 -10.476 1.00 90.69 183 VAL A O 1
ATOM 1497 N N . ASP A 1 184 ? 22.517 -4.055 -11.957 1.00 89.94 184 ASP A N 1
ATOM 1498 C CA . ASP A 1 184 ? 23.519 -3.714 -10.945 1.00 89.94 184 ASP A CA 1
ATOM 1499 C C . ASP A 1 184 ? 22.966 -2.673 -9.942 1.00 89.94 184 ASP A C 1
ATOM 1501 O O . ASP A 1 184 ? 22.399 -1.657 -10.370 1.00 89.94 184 ASP A O 1
ATOM 1505 N N . PRO A 1 185 ? 23.129 -2.874 -8.617 1.00 85.38 185 PRO A N 1
ATOM 1506 C CA . PRO A 1 185 ? 22.606 -1.964 -7.596 1.00 85.38 185 PRO A CA 1
ATOM 1507 C C . PRO A 1 185 ? 23.021 -0.499 -7.784 1.00 85.38 185 PRO A C 1
ATOM 1509 O O . PRO A 1 185 ? 22.243 0.399 -7.472 1.00 85.38 185 PRO A O 1
ATOM 1512 N N . ASN A 1 186 ? 24.206 -0.237 -8.351 1.00 83.00 186 ASN A N 1
ATOM 1513 C CA . ASN A 1 186 ? 24.698 1.125 -8.592 1.00 83.00 186 ASN A CA 1
ATOM 1514 C C . ASN A 1 186 ? 23.919 1.872 -9.688 1.00 83.00 186 ASN A C 1
ATOM 1516 O O . ASN A 1 186 ? 24.054 3.089 -9.836 1.00 83.00 186 ASN A O 1
ATOM 1520 N N . LEU A 1 187 ? 23.118 1.150 -10.473 1.00 85.31 187 LEU A N 1
ATOM 1521 C CA . LEU A 1 187 ? 22.288 1.678 -11.552 1.00 85.31 187 LEU A CA 1
ATOM 1522 C C . LEU A 1 187 ? 20.790 1.524 -11.290 1.00 85.31 187 LEU A C 1
ATOM 1524 O O . LEU A 1 187 ? 19.985 2.097 -12.027 1.00 85.31 187 LEU A O 1
ATOM 1528 N N . GLN A 1 188 ? 20.415 0.757 -10.268 1.00 84.19 188 GLN A N 1
ATOM 1529 C CA . GLN A 1 188 ? 19.058 0.262 -10.083 1.00 84.19 188 GLN A CA 1
ATOM 1530 C C . GLN A 1 188 ? 18.027 1.388 -9.955 1.00 84.19 188 GLN A C 1
ATOM 1532 O O . GLN A 1 188 ? 17.022 1.359 -10.661 1.00 84.19 188 GLN A O 1
ATOM 1537 N N . ASP A 1 189 ? 18.292 2.417 -9.147 1.00 80.19 189 ASP A N 1
ATOM 1538 C CA . ASP A 1 189 ? 17.378 3.559 -8.984 1.00 80.19 189 ASP A CA 1
ATOM 1539 C C . ASP A 1 189 ? 17.148 4.314 -10.299 1.00 80.19 189 ASP A C 1
ATOM 1541 O O . ASP A 1 189 ? 16.021 4.671 -10.648 1.00 80.19 189 ASP A O 1
ATOM 1545 N N . TYR A 1 190 ? 18.222 4.528 -11.062 1.00 85.69 190 TYR A N 1
ATOM 1546 C CA . TYR A 1 190 ? 18.159 5.244 -12.331 1.00 85.69 190 TYR A CA 1
ATOM 1547 C C . TYR A 1 190 ? 17.395 4.438 -13.386 1.00 85.69 190 TYR A C 1
ATOM 1549 O O . TYR A 1 190 ? 16.471 4.944 -14.019 1.00 85.69 190 TYR A O 1
ATOM 1557 N N . ILE A 1 191 ? 17.719 3.154 -13.529 1.00 90.44 191 ILE A N 1
ATOM 1558 C CA . ILE A 1 191 ? 17.085 2.263 -14.503 1.00 90.44 191 ILE A CA 1
ATOM 1559 C C . ILE A 1 191 ? 15.611 2.004 -14.164 1.00 90.44 191 ILE A C 1
ATOM 1561 O O . ILE A 1 191 ? 14.767 2.014 -15.064 1.00 90.44 191 ILE A O 1
ATOM 1565 N N . ASN A 1 192 ? 15.277 1.868 -12.879 1.00 85.56 192 ASN A N 1
ATOM 1566 C CA . ASN A 1 192 ? 13.897 1.735 -12.418 1.00 85.56 192 ASN A CA 1
ATOM 1567 C C . ASN A 1 192 ? 13.071 3.015 -12.634 1.00 85.56 192 ASN A C 1
ATOM 1569 O O . ASN A 1 192 ? 11.856 2.926 -12.785 1.00 85.56 192 ASN A O 1
ATOM 1573 N N . SER A 1 193 ? 13.689 4.199 -12.707 1.00 83.25 193 SER A N 1
ATOM 1574 C CA . SER A 1 193 ? 12.980 5.424 -13.109 1.00 83.25 193 SER A CA 1
ATOM 1575 C C . SER A 1 193 ? 12.663 5.442 -14.606 1.00 83.25 193 SER A C 1
ATOM 1577 O O . SER A 1 193 ? 11.552 5.803 -14.994 1.00 83.25 193 SER A O 1
ATOM 1579 N N . GLU A 1 194 ? 13.627 5.084 -15.454 1.00 88.62 194 GLU A N 1
ATOM 1580 C CA . GLU A 1 194 ? 13.579 5.423 -16.882 1.00 88.62 194 GLU A CA 1
ATOM 1581 C C . GLU A 1 194 ? 12.947 4.332 -17.754 1.00 88.62 194 GLU A C 1
ATOM 1583 O O . GLU A 1 194 ? 12.088 4.621 -18.589 1.00 88.62 194 GLU A O 1
ATOM 1588 N N . ILE A 1 195 ? 13.304 3.063 -17.543 1.00 93.00 195 ILE A N 1
ATOM 1589 C CA . ILE A 1 195 ? 12.847 1.963 -18.408 1.00 93.00 195 ILE A CA 1
ATOM 1590 C C . ILE A 1 195 ? 11.329 1.734 -18.318 1.00 93.00 195 ILE A C 1
ATOM 1592 O O . ILE A 1 195 ? 10.688 1.591 -19.364 1.00 93.00 195 ILE A O 1
ATOM 1596 N N . PRO A 1 196 ? 10.692 1.760 -17.131 1.00 91.94 196 PRO A N 1
ATOM 1597 C CA . PRO A 1 196 ? 9.237 1.643 -17.041 1.00 91.94 196 PRO A CA 1
ATOM 1598 C C . PRO A 1 196 ? 8.505 2.815 -17.709 1.00 91.94 196 PRO A C 1
ATOM 1600 O O . PRO A 1 196 ? 7.485 2.603 -18.367 1.00 91.94 196 PRO A O 1
ATOM 1603 N N . LYS A 1 197 ? 9.039 4.041 -17.608 1.00 89.50 197 LYS A N 1
ATOM 1604 C CA . LYS A 1 197 ? 8.482 5.218 -18.299 1.00 89.50 197 LYS A CA 1
ATOM 1605 C C . LYS A 1 197 ? 8.602 5.090 -19.814 1.00 89.50 197 LYS A C 1
ATOM 1607 O O . LYS A 1 197 ? 7.644 5.409 -20.522 1.00 89.50 197 LYS A O 1
ATOM 1612 N N . TYR A 1 198 ? 9.735 4.592 -20.310 1.00 91.50 198 TYR A N 1
ATOM 1613 C CA . TYR A 1 198 ? 9.912 4.292 -21.729 1.00 91.50 198 TYR A CA 1
ATOM 1614 C C . TYR A 1 198 ? 8.885 3.258 -22.204 1.00 91.50 198 TYR A C 1
ATOM 1616 O O . TYR A 1 198 ? 8.165 3.519 -23.163 1.00 91.50 198 TYR A O 1
ATOM 1624 N N . LEU A 1 199 ? 8.745 2.131 -21.496 1.00 91.62 199 LEU A N 1
ATOM 1625 C CA . LEU A 1 199 ? 7.759 1.086 -21.808 1.00 91.62 199 LEU A CA 1
ATOM 1626 C C . LEU A 1 199 ? 6.340 1.633 -21.871 1.00 91.62 199 LEU A C 1
ATOM 1628 O O . LEU A 1 199 ? 5.594 1.345 -22.806 1.00 91.62 199 LEU A O 1
ATOM 1632 N N . PHE A 1 200 ? 5.975 2.453 -20.889 1.00 91.31 200 PHE A N 1
ATOM 1633 C CA . PHE A 1 200 ? 4.681 3.106 -20.879 1.00 91.31 200 PHE A CA 1
ATOM 1634 C C . PHE A 1 200 ? 4.512 4.028 -22.089 1.00 91.31 200 PHE A C 1
ATOM 1636 O O . PHE A 1 200 ? 3.508 3.921 -22.785 1.00 91.31 200 PHE A O 1
ATOM 1643 N N . THR A 1 201 ? 5.503 4.861 -22.404 1.00 89.62 201 THR A N 1
ATOM 1644 C CA . THR A 1 201 ? 5.471 5.766 -23.566 1.00 89.62 201 THR A CA 1
ATOM 1645 C C . THR A 1 201 ? 5.376 5.004 -24.889 1.00 89.62 201 THR A C 1
ATOM 1647 O O . THR A 1 201 ? 4.552 5.347 -25.736 1.00 89.62 201 THR A O 1
ATOM 1650 N N . LEU A 1 202 ? 6.152 3.930 -25.058 1.00 89.38 202 LEU A N 1
ATOM 1651 C CA . LEU A 1 202 ? 6.068 3.033 -26.210 1.00 89.38 202 LEU A CA 1
ATOM 1652 C C . LEU A 1 202 ? 4.654 2.447 -26.337 1.00 89.38 202 LEU A C 1
ATOM 1654 O O . LEU A 1 202 ? 4.079 2.446 -27.420 1.00 89.38 202 LEU A O 1
ATOM 1658 N N . SER A 1 203 ? 4.056 2.036 -25.215 1.00 89.19 203 SER A N 1
ATOM 1659 C CA . SER A 1 203 ? 2.697 1.485 -25.176 1.00 89.19 203 SER A CA 1
ATOM 1660 C C . SER A 1 203 ? 1.582 2.499 -25.463 1.00 89.19 203 SER A C 1
ATOM 1662 O O . SER A 1 203 ? 0.467 2.094 -25.781 1.00 89.19 203 SER A O 1
ATOM 1664 N N . GLN A 1 204 ? 1.838 3.805 -25.328 1.00 88.00 204 GLN A N 1
ATOM 1665 C CA . GLN A 1 204 ? 0.879 4.849 -25.715 1.00 88.00 204 GLN A CA 1
ATOM 1666 C C . GLN A 1 204 ? 0.934 5.149 -27.219 1.00 88.00 204 GLN A C 1
ATOM 1668 O O . GLN A 1 204 ? -0.036 5.645 -27.776 1.00 88.00 204 GLN A O 1
ATOM 1673 N N . ASN A 1 205 ? 2.047 4.830 -27.882 1.00 82.94 205 ASN A N 1
ATOM 1674 C CA . ASN A 1 205 ? 2.273 5.112 -29.302 1.00 82.94 205 ASN A CA 1
ATOM 1675 C C . ASN A 1 205 ? 2.028 3.893 -30.204 1.00 82.94 205 ASN A C 1
ATOM 1677 O O . ASN A 1 205 ? 2.530 3.845 -31.326 1.00 82.94 205 ASN A O 1
ATOM 1681 N N . VAL A 1 206 ? 1.264 2.908 -29.725 1.00 78.12 206 VAL A N 1
ATOM 1682 C CA . VAL A 1 206 ? 1.016 1.652 -30.450 1.00 78.12 206 VAL A CA 1
ATOM 1683 C C . VAL A 1 206 ? 0.287 1.852 -31.780 1.00 78.12 206 VAL A C 1
ATOM 1685 O O . VAL A 1 206 ? 0.474 1.060 -32.690 1.00 78.12 206 VAL A O 1
ATOM 1688 N N . GLU A 1 207 ? -0.489 2.928 -31.921 1.00 77.56 207 GLU A N 1
ATOM 1689 C CA . GLU A 1 207 ? -1.179 3.274 -33.173 1.00 77.56 207 GLU A CA 1
ATOM 1690 C C . GLU A 1 207 ? -0.241 3.900 -34.222 1.00 77.56 207 GLU A C 1
ATOM 1692 O O . GLU A 1 207 ? -0.537 3.873 -35.414 1.00 77.56 207 GLU A O 1
ATOM 1697 N N . ASN A 1 208 ? 0.905 4.442 -33.793 1.00 81.06 208 ASN A N 1
ATOM 1698 C CA . ASN A 1 208 ? 1.842 5.184 -34.645 1.00 81.06 208 ASN A CA 1
ATOM 1699 C C . ASN A 1 208 ? 3.034 4.337 -35.124 1.00 81.06 208 ASN A C 1
ATOM 1701 O O . ASN A 1 208 ? 3.855 4.815 -35.906 1.00 81.06 208 ASN A O 1
ATOM 1705 N N . LEU A 1 209 ? 3.168 3.103 -34.633 1.00 82.19 209 LEU A N 1
ATOM 1706 C CA . LEU A 1 209 ? 4.280 2.202 -34.930 1.00 82.19 209 LEU A CA 1
ATOM 1707 C C . LEU A 1 209 ? 3.748 0.866 -35.446 1.00 82.19 209 LEU A C 1
ATOM 1709 O O . LEU A 1 209 ? 2.663 0.432 -35.073 1.00 82.19 209 LEU A O 1
ATOM 1713 N N . SER A 1 210 ? 4.529 0.173 -36.278 1.00 85.88 210 SER A N 1
ATOM 1714 C CA . SER A 1 210 ? 4.168 -1.188 -36.677 1.00 85.88 210 SER A CA 1
ATOM 1715 C C . SER A 1 210 ? 4.267 -2.154 -35.494 1.00 85.88 210 SER A C 1
ATOM 1717 O O . SER A 1 210 ? 5.167 -2.032 -34.656 1.00 85.88 210 SER A O 1
ATOM 1719 N N . ASN A 1 211 ? 3.389 -3.160 -35.468 1.00 85.81 211 ASN A N 1
ATOM 1720 C CA . ASN A 1 211 ? 3.393 -4.217 -34.450 1.00 85.81 211 ASN A CA 1
ATOM 1721 C C . ASN A 1 211 ? 4.779 -4.867 -34.307 1.00 85.81 211 ASN A C 1
ATOM 1723 O O . ASN A 1 211 ? 5.265 -5.023 -33.188 1.00 85.81 211 ASN A O 1
ATOM 1727 N N . ASP A 1 212 ? 5.455 -5.139 -35.429 1.00 85.88 212 ASP A N 1
ATOM 1728 C CA . ASP A 1 212 ? 6.816 -5.688 -35.454 1.00 85.88 212 ASP A CA 1
ATOM 1729 C C . ASP A 1 212 ? 7.833 -4.770 -34.765 1.00 85.88 212 ASP A C 1
ATOM 1731 O O . ASP A 1 212 ? 8.719 -5.238 -34.049 1.00 85.88 212 ASP A O 1
ATOM 1735 N N . THR A 1 213 ? 7.716 -3.452 -34.951 1.00 86.44 213 THR A N 1
ATOM 1736 C CA . THR A 1 213 ? 8.606 -2.480 -34.300 1.00 86.44 213 THR A CA 1
ATOM 1737 C C . THR A 1 213 ? 8.390 -2.476 -32.793 1.00 86.44 213 THR A C 1
ATOM 1739 O O . THR A 1 213 ? 9.363 -2.473 -32.037 1.00 86.44 213 THR A O 1
ATOM 1742 N N . ILE A 1 214 ? 7.129 -2.510 -32.357 1.00 86.94 214 ILE A N 1
ATOM 1743 C CA . ILE A 1 214 ? 6.755 -2.539 -30.941 1.00 86.94 214 ILE A CA 1
ATOM 1744 C C . ILE A 1 214 ? 7.262 -3.830 -30.291 1.00 86.94 214 ILE A C 1
ATOM 1746 O O . ILE A 1 214 ? 7.962 -3.765 -29.283 1.00 86.94 214 ILE A O 1
ATOM 1750 N N . GLU A 1 215 ? 6.975 -4.995 -30.881 1.00 88.38 215 GLU A N 1
ATOM 1751 C CA . GLU A 1 215 ? 7.401 -6.294 -30.345 1.00 88.38 215 GLU A CA 1
ATOM 1752 C C . GLU A 1 215 ? 8.931 -6.394 -30.293 1.00 88.38 215 GLU A C 1
ATOM 1754 O O . GLU A 1 215 ? 9.491 -6.733 -29.249 1.00 88.38 215 GLU A O 1
ATOM 1759 N N . ARG A 1 216 ? 9.630 -5.999 -31.366 1.00 88.31 216 ARG A N 1
ATOM 1760 C CA . ARG A 1 216 ? 11.100 -5.985 -31.402 1.00 88.31 216 ARG A CA 1
ATOM 1761 C C . ARG A 1 216 ? 11.693 -5.111 -30.298 1.00 88.31 216 ARG A C 1
ATOM 1763 O O . ARG A 1 216 ? 12.629 -5.537 -29.623 1.00 88.31 216 ARG A O 1
ATOM 1770 N N . ARG A 1 217 ? 11.166 -3.898 -30.103 1.00 90.31 217 ARG A N 1
ATOM 1771 C CA . ARG A 1 217 ? 11.637 -2.987 -29.046 1.00 90.31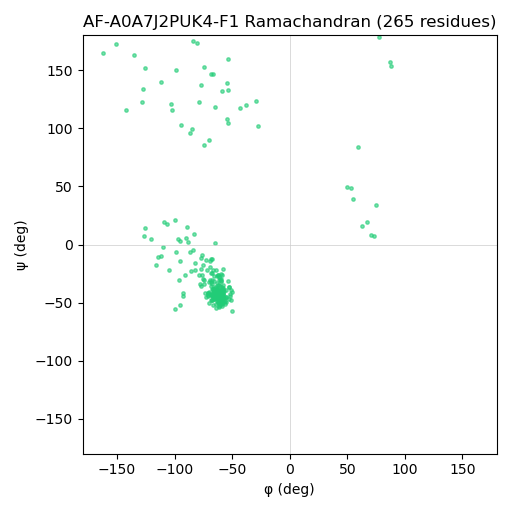 217 ARG A CA 1
ATOM 1772 C C . ARG A 1 217 ? 11.389 -3.574 -27.663 1.00 90.31 217 ARG A C 1
ATOM 1774 O O . ARG A 1 217 ? 12.318 -3.611 -26.864 1.00 90.31 217 ARG A O 1
ATOM 1781 N N . THR A 1 218 ? 10.194 -4.106 -27.407 1.00 89.44 218 THR A N 1
ATOM 1782 C CA . THR A 1 218 ? 9.853 -4.741 -26.126 1.00 89.44 218 THR A CA 1
ATOM 1783 C C . THR A 1 218 ? 10.784 -5.914 -25.805 1.00 89.44 218 THR A C 1
ATOM 1785 O O . THR A 1 218 ? 11.309 -5.991 -24.694 1.00 89.44 218 THR A O 1
ATOM 1788 N N . ILE A 1 219 ? 11.052 -6.796 -26.775 1.00 90.00 219 ILE A N 1
ATOM 1789 C CA . ILE A 1 219 ? 11.952 -7.947 -26.591 1.00 90.00 219 ILE A CA 1
ATOM 1790 C C . ILE A 1 219 ? 13.387 -7.488 -26.308 1.00 90.00 219 ILE A C 1
ATOM 1792 O O . ILE A 1 219 ? 14.049 -8.049 -25.433 1.00 90.00 219 ILE A O 1
ATOM 1796 N N . ASN A 1 220 ? 13.862 -6.453 -27.006 1.00 92.19 220 ASN A N 1
ATOM 1797 C CA . ASN A 1 220 ? 15.236 -5.966 -26.890 1.00 92.19 220 ASN A CA 1
ATOM 1798 C C . ASN A 1 220 ? 15.528 -5.224 -25.573 1.00 92.19 220 ASN A C 1
ATOM 1800 O O . ASN A 1 220 ? 16.690 -5.081 -25.200 1.00 92.19 220 ASN A O 1
ATOM 1804 N N . ILE A 1 221 ? 14.519 -4.835 -24.791 1.00 93.94 221 ILE A N 1
ATOM 1805 C CA . ILE A 1 221 ? 14.748 -4.279 -23.446 1.00 93.94 221 ILE A CA 1
ATOM 1806 C C . ILE A 1 221 ? 15.457 -5.296 -22.540 1.00 93.94 221 ILE A C 1
ATOM 1808 O O . ILE A 1 221 ? 16.378 -4.950 -21.802 1.00 93.94 221 ILE A O 1
ATOM 1812 N N . ILE A 1 222 ? 15.063 -6.569 -22.611 1.00 93.44 222 ILE A N 1
ATOM 1813 C CA . ILE A 1 222 ? 15.585 -7.636 -21.747 1.00 93.44 222 ILE A CA 1
ATOM 1814 C C . ILE A 1 222 ? 17.104 -7.846 -21.910 1.00 93.44 222 ILE A C 1
ATOM 1816 O O . ILE A 1 222 ? 17.801 -7.838 -20.892 1.00 93.44 222 ILE A O 1
ATOM 1820 N N . PRO A 1 223 ? 17.661 -8.054 -23.123 1.00 93.44 223 PRO A N 1
ATOM 1821 C CA . PRO A 1 223 ? 19.102 -8.218 -23.288 1.00 93.44 223 PRO A CA 1
ATOM 1822 C C . PRO A 1 223 ? 19.887 -6.969 -22.878 1.00 93.44 223 PRO A C 1
ATOM 1824 O O . PRO A 1 223 ? 20.967 -7.124 -22.315 1.00 93.44 223 PRO A O 1
ATOM 1827 N N . PHE A 1 224 ? 19.347 -5.759 -23.070 1.00 94.50 224 PHE A N 1
ATOM 1828 C CA . PHE A 1 224 ? 19.995 -4.540 -22.578 1.00 94.50 224 PHE A CA 1
ATOM 1829 C C . PHE A 1 224 ? 20.109 -4.534 -21.048 1.00 94.50 224 PHE A C 1
ATOM 1831 O O . PHE A 1 224 ? 21.199 -4.357 -20.511 1.00 94.50 224 PHE A O 1
ATOM 1838 N N . LEU A 1 225 ? 19.004 -4.793 -20.341 1.00 93.88 225 LEU A N 1
ATOM 1839 C CA . LEU A 1 225 ? 18.987 -4.856 -18.876 1.00 93.88 225 LEU A CA 1
ATOM 1840 C C . LEU A 1 225 ? 19.945 -5.923 -18.332 1.00 93.88 225 LEU A C 1
ATOM 1842 O O . LEU A 1 225 ? 20.635 -5.698 -17.343 1.00 93.88 225 LEU A O 1
ATOM 1846 N N . ARG A 1 226 ? 20.036 -7.070 -19.013 1.00 92.88 226 ARG A N 1
ATOM 1847 C CA . ARG A 1 226 ? 21.003 -8.124 -18.674 1.00 92.88 226 ARG A CA 1
ATOM 1848 C C . ARG A 1 226 ? 22.448 -7.701 -18.926 1.00 92.88 226 ARG A C 1
ATOM 1850 O O . ARG A 1 226 ? 23.322 -8.108 -18.176 1.00 92.88 226 ARG A O 1
ATOM 1857 N N . ALA A 1 227 ? 22.719 -6.891 -19.947 1.00 90.62 227 ALA A N 1
ATOM 1858 C CA . ALA A 1 227 ? 24.072 -6.407 -20.221 1.00 90.62 227 ALA A CA 1
ATOM 1859 C C . ALA A 1 227 ? 24.603 -5.465 -19.125 1.00 90.62 227 ALA A C 1
ATOM 1861 O O . ALA A 1 227 ? 25.813 -5.326 -18.977 1.00 90.62 227 ALA A O 1
ATOM 1862 N N . ILE A 1 228 ? 23.710 -4.851 -18.343 1.00 91.94 228 ILE A N 1
ATOM 1863 C CA . ILE A 1 228 ? 24.050 -3.956 -17.228 1.00 91.94 228 ILE A CA 1
ATOM 1864 C C . ILE A 1 228 ? 23.805 -4.592 -15.849 1.00 91.94 228 ILE A C 1
ATOM 1866 O O . ILE A 1 228 ? 23.722 -3.884 -14.847 1.00 91.94 228 ILE A O 1
ATOM 1870 N N . SER A 1 229 ? 23.682 -5.923 -15.775 1.00 90.38 229 SER A N 1
ATOM 1871 C CA . SER A 1 229 ? 23.517 -6.640 -14.501 1.00 90.38 229 SER A CA 1
ATOM 1872 C C . SER A 1 229 ? 24.793 -6.682 -13.657 1.00 90.38 229 SER A C 1
ATOM 1874 O O . SER A 1 229 ? 24.735 -6.915 -12.456 1.00 90.38 229 SER A O 1
ATOM 1876 N N . ASN A 1 230 ? 25.951 -6.501 -14.291 1.00 87.81 230 ASN A N 1
ATOM 1877 C CA . ASN A 1 230 ? 27.236 -6.339 -13.628 1.00 87.81 230 ASN A CA 1
ATOM 1878 C C . ASN A 1 230 ? 28.049 -5.309 -14.409 1.00 87.81 230 ASN A C 1
ATOM 1880 O O . ASN A 1 230 ? 28.411 -5.548 -15.561 1.00 87.81 230 ASN A O 1
ATOM 1884 N N . VAL A 1 231 ? 28.340 -4.176 -13.778 1.00 88.31 231 VAL A N 1
ATOM 1885 C CA . VAL A 1 231 ? 29.140 -3.097 -14.381 1.00 88.31 231 VAL A CA 1
ATOM 1886 C C . VAL A 1 231 ? 30.526 -2.967 -13.743 1.00 88.31 231 VAL A C 1
ATOM 1888 O O . VAL A 1 231 ? 31.206 -1.945 -13.882 1.00 88.31 231 VAL A O 1
ATOM 1891 N N . ASP A 1 232 ? 30.963 -4.029 -13.061 1.00 88.50 232 ASP A N 1
ATOM 1892 C CA . ASP A 1 232 ? 32.242 -4.150 -12.363 1.00 88.50 232 ASP A CA 1
ATOM 1893 C C . ASP A 1 232 ? 32.469 -2.994 -11.376 1.00 88.50 232 ASP A C 1
ATOM 1895 O O . ASP A 1 232 ? 33.502 -2.318 -11.409 1.00 88.50 232 ASP A O 1
ATOM 1899 N N . GLY A 1 233 ? 31.455 -2.725 -10.547 1.00 83.94 233 GLY A N 1
ATOM 1900 C CA . GLY A 1 233 ? 31.494 -1.726 -9.475 1.00 83.94 233 GLY A CA 1
ATOM 1901 C C . GLY A 1 233 ? 31.449 -0.264 -9.926 1.00 83.94 233 GLY A C 1
ATOM 1902 O O . GLY A 1 233 ? 31.629 0.619 -9.091 1.00 83.94 233 GLY A O 1
ATOM 1903 N N . LYS A 1 234 ? 31.225 0.007 -11.217 1.00 89.12 234 LYS A N 1
ATOM 1904 C CA . LYS A 1 234 ? 31.147 1.379 -11.736 1.00 89.12 234 LYS A CA 1
ATOM 1905 C C . LYS A 1 234 ? 29.808 2.020 -11.408 1.00 89.12 234 LYS A C 1
ATOM 1907 O O . LYS A 1 234 ? 28.756 1.412 -11.594 1.00 89.12 234 LYS A O 1
ATOM 1912 N N . ASN A 1 235 ? 29.842 3.276 -10.986 1.00 87.25 235 ASN A N 1
ATOM 1913 C CA . ASN A 1 235 ? 28.631 4.068 -10.804 1.00 87.25 235 ASN A CA 1
ATOM 1914 C C . ASN A 1 235 ? 28.121 4.652 -12.137 1.00 87.25 235 ASN A C 1
ATOM 1916 O O . ASN A 1 235 ? 28.756 4.556 -13.193 1.00 87.25 235 ASN A O 1
ATOM 1920 N N . LYS A 1 236 ? 26.944 5.281 -12.083 1.00 88.00 236 LYS A N 1
ATOM 1921 C CA . LYS A 1 236 ? 26.277 5.893 -13.240 1.00 88.00 236 LYS A CA 1
ATOM 1922 C C . LYS A 1 236 ? 27.167 6.913 -13.960 1.00 88.00 236 LYS A C 1
ATOM 1924 O O . LYS A 1 236 ? 27.227 6.914 -15.187 1.00 88.00 236 LYS A O 1
ATOM 1929 N N . GLU A 1 237 ? 27.843 7.791 -13.226 1.00 90.06 237 GLU A N 1
ATOM 1930 C CA . GLU A 1 237 ? 28.704 8.833 -13.785 1.00 90.06 237 GLU A CA 1
ATOM 1931 C C . GLU A 1 237 ? 29.894 8.233 -14.545 1.00 90.06 237 GLU A C 1
ATOM 1933 O O . GLU A 1 237 ? 30.183 8.653 -15.667 1.00 90.06 237 GLU A O 1
ATOM 1938 N N . GLU A 1 238 ? 30.547 7.217 -13.984 1.00 92.19 238 GLU A N 1
ATOM 1939 C CA . GLU A 1 238 ? 31.659 6.508 -14.626 1.00 92.19 238 GLU A CA 1
ATOM 1940 C C . GLU A 1 238 ? 31.217 5.802 -15.909 1.00 92.19 238 GLU A C 1
ATOM 1942 O O . GLU A 1 238 ? 31.909 5.858 -16.929 1.00 92.19 238 GLU A O 1
ATOM 1947 N N . ILE A 1 239 ? 30.035 5.188 -15.889 1.00 92.88 239 ILE A N 1
ATOM 1948 C CA . ILE A 1 239 ? 29.449 4.541 -17.065 1.00 92.88 239 ILE A CA 1
ATOM 1949 C C . ILE A 1 239 ? 29.121 5.569 -18.139 1.00 92.88 239 ILE A C 1
ATOM 1951 O O . ILE A 1 239 ? 29.501 5.377 -19.293 1.00 92.88 239 ILE A O 1
ATOM 1955 N N . ASN A 1 240 ? 28.503 6.692 -17.776 1.00 93.00 240 ASN A N 1
ATOM 1956 C CA . ASN A 1 240 ? 28.223 7.771 -18.721 1.00 93.00 240 ASN A CA 1
ATOM 1957 C C . ASN A 1 240 ? 29.517 8.305 -19.359 1.00 93.00 240 ASN A C 1
ATOM 1959 O O . ASN A 1 240 ? 29.563 8.513 -20.568 1.00 93.00 240 ASN A O 1
ATOM 1963 N N . GLN A 1 241 ? 30.604 8.439 -18.593 1.00 92.81 241 GLN A N 1
ATOM 1964 C CA . GLN A 1 241 ? 31.909 8.828 -19.142 1.00 92.81 241 GLN A CA 1
ATOM 1965 C C . GLN A 1 241 ? 32.484 7.788 -20.112 1.00 92.81 241 GLN A C 1
ATOM 1967 O O . GLN A 1 241 ? 33.065 8.154 -21.136 1.00 92.81 241 GLN A O 1
ATOM 1972 N N . ILE A 1 242 ? 32.322 6.493 -19.827 1.00 93.44 242 ILE A N 1
ATOM 1973 C CA . ILE A 1 242 ? 32.720 5.425 -20.755 1.00 93.44 242 ILE A CA 1
ATOM 1974 C C . ILE A 1 242 ? 31.903 5.507 -22.046 1.00 93.44 242 ILE A C 1
ATOM 1976 O O . ILE A 1 242 ? 32.475 5.385 -23.129 1.00 93.44 242 ILE A O 1
ATOM 1980 N N . ILE A 1 243 ? 30.595 5.740 -21.938 1.00 93.44 243 ILE A N 1
ATOM 1981 C CA . ILE A 1 243 ? 29.687 5.873 -23.081 1.00 93.44 243 ILE A CA 1
ATOM 1982 C C . ILE A 1 243 ? 30.090 7.063 -23.948 1.00 93.44 243 ILE A C 1
ATOM 1984 O O . ILE A 1 243 ? 30.283 6.888 -25.149 1.00 93.44 243 ILE A O 1
ATOM 1988 N N . ILE A 1 244 ? 30.303 8.240 -23.354 1.00 93.31 244 ILE A N 1
ATOM 1989 C CA . ILE A 1 244 ? 30.750 9.444 -24.069 1.00 93.31 244 ILE A CA 1
ATOM 1990 C C . ILE A 1 244 ? 32.047 9.163 -24.832 1.00 93.31 244 ILE A C 1
ATOM 1992 O O . ILE A 1 244 ? 32.133 9.417 -26.033 1.00 93.31 244 ILE A O 1
ATOM 1996 N N . LYS A 1 245 ? 33.042 8.573 -24.158 1.00 93.69 245 LYS A N 1
ATOM 1997 C CA . LYS A 1 245 ? 34.348 8.278 -24.764 1.00 93.69 245 LYS A CA 1
ATOM 1998 C C . LYS A 1 245 ? 34.251 7.260 -25.897 1.00 93.69 245 LYS A C 1
ATOM 2000 O O . LYS A 1 245 ? 34.842 7.471 -26.949 1.00 93.69 245 LYS A O 1
ATOM 2005 N N . ARG A 1 246 ? 33.525 6.156 -25.697 1.00 92.50 246 ARG A N 1
ATOM 2006 C CA . ARG A 1 246 ? 33.415 5.074 -26.692 1.00 92.50 246 ARG A CA 1
ATOM 2007 C C . ARG A 1 246 ? 32.492 5.410 -27.857 1.00 92.50 246 ARG A C 1
ATOM 2009 O O . ARG A 1 246 ? 32.664 4.847 -28.929 1.00 92.50 246 ARG A O 1
ATOM 2016 N N . SER A 1 247 ? 31.526 6.299 -27.649 1.00 91.62 247 SER A N 1
ATOM 2017 C CA . SER A 1 247 ? 30.618 6.769 -28.699 1.00 91.62 247 SER A CA 1
ATOM 2018 C C . SER A 1 247 ? 31.155 7.974 -29.471 1.00 91.62 247 SER A C 1
ATOM 2020 O O . SER A 1 247 ? 30.440 8.498 -30.321 1.00 91.62 247 SER A O 1
ATOM 2022 N N . GLU A 1 248 ? 32.373 8.442 -29.173 1.00 91.62 248 GLU A N 1
ATOM 2023 C CA . GLU A 1 248 ? 32.950 9.660 -29.759 1.00 91.62 248 GLU A CA 1
ATOM 2024 C C . GLU A 1 248 ? 32.043 10.893 -29.560 1.00 91.62 248 GLU A C 1
ATOM 2026 O O . GLU A 1 248 ? 31.914 11.740 -30.441 1.00 91.62 248 GLU A O 1
ATOM 2031 N N . ASN A 1 249 ? 31.420 11.007 -28.379 1.00 86.19 249 ASN A N 1
ATOM 2032 C CA . ASN A 1 249 ? 30.447 12.044 -28.001 1.00 86.19 249 ASN A CA 1
ATOM 2033 C C . ASN A 1 249 ? 29.103 12.001 -28.755 1.00 86.19 249 ASN A C 1
ATOM 2035 O O . ASN A 1 249 ? 28.376 12.994 -28.753 1.00 86.19 249 ASN A O 1
ATOM 2039 N N . LYS A 1 250 ? 28.739 10.875 -29.381 1.00 89.62 250 LYS A N 1
ATOM 2040 C CA . LYS A 1 250 ? 27.401 10.699 -29.983 1.00 89.62 250 LYS A CA 1
ATOM 2041 C C . LYS A 1 250 ? 26.325 10.364 -28.950 1.00 89.62 250 LYS A C 1
ATOM 2043 O O . LYS A 1 250 ? 25.155 10.644 -29.183 1.00 89.62 250 LYS A O 1
ATOM 2048 N N . LEU A 1 251 ? 26.713 9.757 -27.830 1.00 92.44 251 LEU A N 1
ATOM 2049 C CA . LEU A 1 251 ? 25.827 9.355 -26.739 1.00 92.44 251 LEU A CA 1
ATOM 2050 C C . LEU A 1 251 ? 26.373 9.921 -25.427 1.00 92.44 251 LEU A C 1
ATOM 2052 O O . LEU A 1 251 ? 27.568 9.797 -25.154 1.00 92.44 251 LEU A O 1
ATOM 2056 N N . PHE A 1 252 ? 25.512 10.521 -24.604 1.00 89.94 252 PHE A N 1
ATOM 2057 C CA . PHE A 1 252 ? 25.941 11.234 -23.398 1.00 89.94 252 PHE A CA 1
ATOM 2058 C C . PHE A 1 252 ? 25.670 10.466 -22.112 1.00 89.94 252 PHE A C 1
ATOM 2060 O O . PHE A 1 252 ? 26.298 10.724 -21.084 1.00 89.94 252 PHE A O 1
ATOM 2067 N N . ASN A 1 253 ? 24.728 9.530 -22.145 1.00 92.06 253 ASN A N 1
ATOM 2068 C CA . ASN A 1 253 ? 24.331 8.782 -20.966 1.00 92.06 253 ASN A CA 1
ATOM 2069 C C . ASN A 1 253 ? 23.827 7.372 -21.309 1.00 92.06 253 ASN A C 1
ATOM 2071 O O . ASN A 1 253 ? 23.654 6.999 -22.470 1.00 92.06 253 ASN A O 1
ATOM 2075 N N . LEU A 1 254 ? 23.595 6.579 -20.265 1.00 91.44 254 LEU A N 1
ATOM 2076 C CA . LEU A 1 254 ? 23.109 5.206 -20.376 1.00 91.44 254 LEU A CA 1
ATOM 2077 C C . LEU A 1 254 ? 21.734 5.084 -21.054 1.00 91.44 254 LEU A C 1
ATOM 2079 O O . LEU A 1 254 ? 21.483 4.082 -21.720 1.00 91.44 254 LEU A O 1
ATOM 2083 N N . ILE A 1 255 ? 20.868 6.091 -20.938 1.00 91.62 255 ILE A N 1
ATOM 2084 C CA . ILE A 1 255 ? 19.559 6.106 -21.604 1.00 91.62 255 ILE A CA 1
ATOM 2085 C C . ILE A 1 255 ? 19.686 6.463 -23.084 1.00 91.62 255 ILE A C 1
ATOM 2087 O O . ILE A 1 255 ? 18.986 5.877 -23.903 1.00 91.62 255 ILE A O 1
ATOM 2091 N N . ASP A 1 256 ? 20.626 7.326 -23.465 1.00 89.88 256 ASP A N 1
ATOM 2092 C CA . ASP A 1 256 ? 20.948 7.547 -24.879 1.00 89.88 256 ASP A CA 1
ATOM 2093 C C . ASP A 1 256 ? 21.448 6.246 -25.515 1.00 89.88 256 ASP A C 1
ATOM 2095 O O . ASP A 1 256 ? 21.022 5.890 -26.612 1.00 89.88 256 ASP A O 1
ATOM 2099 N N . LEU A 1 257 ? 22.307 5.502 -24.806 1.00 92.44 257 LEU A N 1
ATOM 2100 C CA . LEU A 1 257 ? 22.774 4.189 -25.249 1.00 92.44 257 LEU A CA 1
ATOM 2101 C C . LEU A 1 257 ? 21.630 3.176 -25.353 1.00 92.44 257 LEU A C 1
ATOM 2103 O O . LEU A 1 257 ? 21.570 2.436 -26.331 1.00 92.44 257 LEU A O 1
ATOM 2107 N N . PHE A 1 258 ? 20.721 3.153 -24.380 1.00 93.75 258 PHE A N 1
ATOM 2108 C CA . PHE A 1 258 ? 19.517 2.326 -24.425 1.00 93.75 258 PHE A CA 1
ATOM 2109 C C . PHE A 1 258 ? 18.642 2.657 -25.640 1.00 93.75 258 PHE A C 1
ATOM 2111 O O . PHE A 1 258 ? 18.282 1.764 -26.404 1.00 93.75 258 PHE A O 1
ATOM 2118 N N . ASN A 1 259 ? 18.353 3.939 -25.869 1.00 90.31 259 ASN A N 1
ATOM 2119 C CA . ASN A 1 259 ? 17.566 4.384 -27.014 1.00 90.31 259 ASN A CA 1
ATOM 2120 C C . ASN A 1 259 ? 18.269 4.018 -28.327 1.00 90.31 259 ASN A C 1
ATOM 2122 O O . ASN A 1 259 ? 17.642 3.448 -29.213 1.00 90.31 259 ASN A O 1
ATOM 2126 N N . ALA A 1 260 ? 19.579 4.251 -28.445 1.00 89.50 260 ALA A N 1
ATOM 2127 C CA . ALA A 1 260 ? 20.358 3.836 -29.612 1.00 89.50 260 ALA A CA 1
ATOM 2128 C C . ALA A 1 260 ? 20.293 2.318 -29.841 1.00 89.50 260 ALA A C 1
ATOM 2130 O O . ALA A 1 260 ? 20.088 1.873 -30.968 1.00 89.50 260 ALA A O 1
ATOM 2131 N N . PHE A 1 261 ? 20.395 1.526 -28.771 1.00 90.38 261 PHE A N 1
ATOM 2132 C CA . PHE A 1 261 ? 20.287 0.069 -28.819 1.00 90.38 261 PHE A CA 1
ATOM 2133 C C . PHE A 1 261 ? 18.911 -0.407 -29.315 1.00 90.38 261 PHE A C 1
ATOM 2135 O O . PHE A 1 261 ? 18.821 -1.398 -30.038 1.00 90.38 261 PHE A O 1
ATOM 2142 N N . LEU A 1 262 ? 17.838 0.313 -28.977 1.00 88.56 262 LEU A N 1
ATOM 2143 C CA . LEU A 1 262 ? 16.482 0.026 -29.456 1.00 88.56 262 LEU A CA 1
ATOM 2144 C C . LEU A 1 262 ? 16.162 0.618 -30.842 1.00 88.56 262 LEU A C 1
ATOM 2146 O O . LEU A 1 262 ? 15.092 0.332 -31.393 1.00 88.56 262 LEU A O 1
ATOM 2150 N N . GLY A 1 263 ? 17.075 1.404 -31.423 1.00 77.75 263 GLY A N 1
ATOM 2151 C CA . GLY A 1 263 ? 16.855 2.132 -32.677 1.00 77.75 263 GLY A CA 1
ATOM 2152 C C . GLY A 1 263 ? 15.953 3.364 -32.518 1.00 77.75 263 GLY A C 1
ATOM 2153 O O . GLY A 1 263 ? 15.146 3.645 -33.398 1.00 77.75 263 GLY A O 1
ATOM 2154 N N . ASP A 1 264 ? 16.040 4.040 -31.370 1.00 62.34 264 ASP A N 1
ATOM 2155 C CA . ASP A 1 264 ? 15.349 5.288 -30.999 1.00 62.34 264 ASP A CA 1
ATOM 2156 C C . ASP A 1 264 ? 16.283 6.506 -30.895 1.00 62.34 264 ASP A C 1
ATOM 2158 O O . ASP A 1 264 ? 15.825 7.621 -30.632 1.00 62.34 264 ASP A O 1
ATOM 2162 N N . ALA A 1 265 ? 17.593 6.330 -31.089 1.00 44.16 265 ALA A N 1
ATOM 2163 C CA . ALA A 1 265 ? 18.472 7.478 -31.274 1.00 44.16 265 ALA A CA 1
ATOM 2164 C C . ALA A 1 265 ? 18.065 8.172 -32.576 1.00 44.16 265 ALA A C 1
ATOM 2166 O O . ALA A 1 265 ? 18.087 7.539 -33.629 1.00 44.16 265 ALA A O 1
ATOM 2167 N N . LYS A 1 266 ? 17.641 9.438 -32.467 1.00 40.59 266 LYS A N 1
ATOM 2168 C CA . LYS A 1 266 ? 17.290 10.295 -33.605 1.00 40.59 266 LYS A CA 1
ATOM 2169 C C . LYS A 1 266 ? 18.341 10.124 -34.707 1.00 40.59 266 LYS A C 1
ATOM 2171 O O . LYS A 1 266 ? 19.509 10.423 -34.458 1.00 40.59 266 LYS A O 1
ATOM 2176 N N . GLU A 1 267 ? 17.912 9.626 -35.865 1.00 32.88 267 GLU A N 1
ATOM 2177 C CA . GLU A 1 267 ? 18.625 9.861 -37.126 1.00 32.88 267 GLU A CA 1
ATOM 2178 C C . GLU A 1 267 ? 18.739 11.369 -37.385 1.00 32.88 267 GLU A C 1
ATOM 2180 O O . GLU A 1 267 ? 17.766 12.104 -37.075 1.00 32.88 267 GLU A O 1
#

pLDDT: mean 85.53, std 11.0, range [32.88, 94.5]